Protein AF-0000000070115220 (afdb_homodimer)

InterPro domains:
  IPR010310 Type VII secretion system ESAT-6-like [PF06013] (5-89)
  IPR036689 ESAT-6-like superfamily [SSF140453] (6-96)

Secondary structure (DSSP, 8-state):
----PPPHHHHHHHHHHHHHHHHHHHHHHHHHHHHHHHHHTTTHHHHHHHHHHHHHHHHHHHHHHHHHHHHHHHHHHHHHHHHHHHHHHHHHHHHHHHHHHHHHHHHHH--/----PPPHHHHHHHHHHHHHHHHHHHHHHHHHHHHHHHHHTTTHHHHHHHHHHHHHHHHHHHHHHHHHHHHHHHHHHHHHHHHHHHHHHHHHHHHHHHHHHHHHHHHHH--

Organism: Actinoplanes teichomyceticus (NCBI:txid1867)

pLDDT: mean 79.65, std 17.36, range [30.67, 96.94]

Foldseek 3Di:
DPPPDQALVNLQVLLVVLVVVLVVLVVVLVVVLVVLVVVCVVVPCVVCVVVSVVVNVVSVVVSVVSNVVSNVSSVVSNVVSVVNVVVVVVVVVVVVVVVVVVVVVVVVVVD/DPPPDQALVNLQVLLVVLVVVLVVLVVVLVVVLVVLVVVCVVVPCVVCVVVSVVVNVVSVVVSVVSNVVSNVSSVVSNVVSVVNVVVVVVVVVVVVVVVVVVVVVVVVVVD

Sequence (222 aa):
MGQVHATQEQLNAMAQRCEDTGQHISRGMAQVLDRIQALGGGGFQGAANNALQDVSLQLNDGLSKIMNALAELGGKMTGAATRYGTQDEDAAQSIRTAATGDSSVVSILRGMGQVHATQEQLNAMAQRCEDTGQHISRGMAQVLDRIQALGGGGFQGAANNALQDVSLQLNDGLSKIMNALAELGGKMTGAATRYGTQDEDAAQSIRTAATGDSSVVSILRG

Radius of gyration: 30.81 Å; Cα contacts (8 Å, |Δi|>4): 180; chains: 2; bounding box: 33×125×62 Å

Solvent-accessible surface area (backbone atoms only — not comparable to full-atom values): 11067 Å² total; per-residue (Å²): 131,76,70,54,51,63,46,41,64,57,24,45,50,49,22,49,46,30,52,52,46,43,51,53,45,52,52,49,49,49,53,53,54,52,49,51,55,59,34,35,74,12,50,50,25,74,84,40,32,67,60,51,50,50,36,50,50,40,36,51,51,15,47,51,41,31,46,52,27,33,51,51,49,20,49,53,25,45,53,48,20,51,49,48,50,51,48,54,50,52,50,50,49,51,49,55,53,46,50,60,52,52,51,52,58,54,59,58,66,73,98,132,79,69,56,53,60,48,42,65,55,24,44,49,47,21,49,46,30,53,52,45,44,50,53,44,51,52,49,49,50,54,53,55,51,49,52,54,59,33,35,73,13,50,48,25,73,85,41,33,68,60,50,50,52,36,50,51,39,36,52,51,14,47,50,41,32,45,52,28,32,50,51,50,21,48,51,26,43,54,48,19,51,50,48,49,49,48,51,50,51,51,50,50,51,48,52,53,45,51,59,52,53,52,51,59,54,58,61,67,74,97

Structure (mmCIF, N/CA/C/O backbone):
data_AF-0000000070115220-model_v1
#
loop_
_entity.id
_entity.type
_entity.pdbx_description
1 polymer 'WXG100 family type VII secretion target'
#
loop_
_atom_site.group_PDB
_atom_site.id
_atom_site.type_symbol
_atom_site.label_atom_id
_atom_site.label_alt_id
_atom_site.label_comp_id
_atom_site.label_asym_id
_atom_site.label_entity_id
_atom_site.label_seq_id
_atom_site.pdbx_PDB_ins_code
_atom_site.Cartn_x
_atom_site.Cartn_y
_atom_site.Cartn_z
_atom_site.occupancy
_atom_site.B_iso_or_equiv
_atom_site.auth_seq_id
_atom_site.auth_comp_id
_atom_site.auth_asym_id
_atom_site.auth_atom_id
_atom_site.pdbx_PDB_model_num
ATOM 1 N N . MET A 1 1 ? -16.188 25.578 23.219 1 30.67 1 MET A N 1
ATOM 2 C CA . MET A 1 1 ? -15.141 24.562 23.109 1 30.67 1 MET A CA 1
ATOM 3 C C . MET A 1 1 ? -14.141 24.938 22.016 1 30.67 1 MET A C 1
ATOM 5 O O . MET A 1 1 ? -14.531 25.203 20.875 1 30.67 1 MET A O 1
ATOM 9 N N . GLY A 1 2 ? -13 25.5 22.281 1 38.09 2 GLY A N 1
ATOM 10 C CA . GLY A 1 2 ? -12.023 26.078 21.375 1 38.09 2 GLY A CA 1
ATOM 11 C C . GLY A 1 2 ? -11.539 25.109 20.312 1 38.09 2 GLY A C 1
ATOM 12 O O . GLY A 1 2 ? -11.602 23.891 20.5 1 38.09 2 GLY A O 1
ATOM 13 N N . GLN A 1 3 ? -11.734 25.328 19.078 1 45.19 3 GLN A N 1
ATOM 14 C CA . GLN A 1 3 ? -11.305 24.562 17.906 1 45.19 3 GLN A CA 1
ATOM 15 C C . GLN A 1 3 ? -9.914 23.969 18.125 1 45.19 3 GLN A C 1
ATOM 17 O O . GLN A 1 3 ? -8.938 24.719 18.297 1 45.19 3 GLN A O 1
ATOM 22 N N . VAL A 1 4 ? -9.742 23.031 18.953 1 50.91 4 VAL A N 1
ATOM 23 C CA . VAL A 1 4 ? -8.469 22.422 19.297 1 50.91 4 VAL A CA 1
ATOM 24 C C . VAL A 1 4 ? -7.684 22.094 18.031 1 50.91 4 VAL A C 1
ATOM 26 O O . VAL A 1 4 ? -8.172 21.375 17.156 1 50.91 4 VAL A O 1
ATOM 29 N N . HIS A 1 5 ? -6.895 23.047 17.469 1 61.31 5 HIS A N 1
ATOM 30 C CA . HIS A 1 5 ? -5.941 23.047 16.375 1 61.31 5 HIS A CA 1
ATOM 31 C C . HIS A 1 5 ? -4.918 21.922 16.547 1 61.31 5 HIS A C 1
ATOM 33 O O . HIS A 1 5 ? -4.562 21.562 17.672 1 61.31 5 HIS A O 1
ATOM 39 N N . ALA A 1 6 ? -4.738 21.203 15.531 1 74 6 ALA A N 1
ATOM 40 C CA . ALA A 1 6 ? -3.627 20.25 15.578 1 74 6 ALA A CA 1
ATOM 41 C C . ALA A 1 6 ? -2.352 20.922 16.078 1 74 6 ALA A C 1
ATOM 43 O O . ALA A 1 6 ? -2.098 22.094 15.758 1 74 6 ALA A O 1
ATOM 44 N N . THR A 1 7 ? -1.673 20.375 17.078 1 81.62 7 THR A N 1
ATOM 45 C CA . THR A 1 7 ? -0.397 20.906 17.547 1 81.62 7 THR A CA 1
ATOM 46 C C . THR A 1 7 ? 0.722 20.562 16.562 1 81.62 7 THR A C 1
ATOM 48 O O . THR A 1 7 ? 0.547 19.719 15.695 1 81.62 7 THR A O 1
ATOM 51 N N . GLN A 1 8 ? 1.721 21.328 16.688 1 87.06 8 GLN A N 1
ATOM 52 C CA . GLN A 1 8 ? 2.918 21.062 15.898 1 87.06 8 GLN A CA 1
ATOM 53 C C . GLN A 1 8 ? 3.373 19.625 16.047 1 87.06 8 GLN A C 1
ATOM 55 O O . GLN A 1 8 ? 3.768 18.984 15.078 1 87.06 8 GLN A O 1
ATOM 60 N N . GLU A 1 9 ?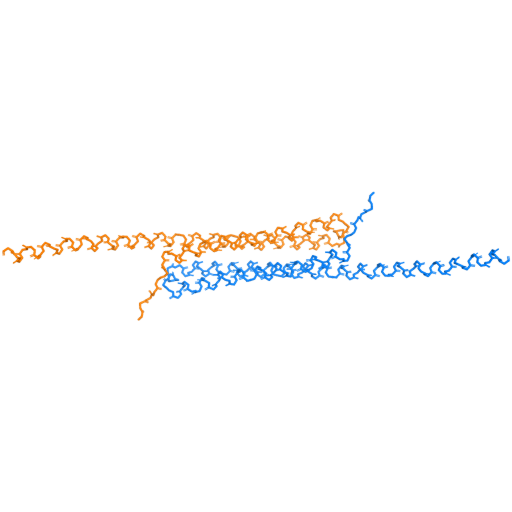 3.273 19.109 17.234 1 88.19 9 GLU A N 1
ATOM 61 C CA . GLU A 1 9 ? 3.711 17.75 17.547 1 88.19 9 GLU A CA 1
ATOM 62 C C . GLU A 1 9 ? 2.848 16.719 16.828 1 88.19 9 GLU A C 1
ATOM 64 O O . GLU A 1 9 ? 3.365 15.734 16.297 1 88.19 9 GLU A O 1
ATOM 69 N N . GLN A 1 10 ? 1.631 16.969 16.828 1 86.25 10 GLN A N 1
ATOM 70 C CA . GLN A 1 10 ? 0.701 16.062 16.172 1 86.25 10 GLN A CA 1
ATOM 71 C C . GLN A 1 10 ? 0.943 16.031 14.656 1 86.25 10 GLN A C 1
ATOM 73 O O . GLN A 1 10 ? 0.877 14.969 14.039 1 86.25 10 GLN A O 1
ATOM 78 N N . LEU A 1 11 ? 1.242 17.188 14.148 1 89.06 11 LEU A N 1
ATOM 79 C CA . LEU A 1 11 ? 1.491 17.297 12.719 1 89.06 11 LEU A CA 1
ATOM 80 C C . LEU A 1 11 ? 2.795 16.609 12.336 1 89.06 11 LEU A C 1
ATOM 82 O O . LEU A 1 11 ? 2.859 15.914 11.32 1 89.06 11 LEU A O 1
ATOM 86 N N . ASN A 1 12 ? 3.762 16.75 13.117 1 93.31 12 ASN A N 1
ATOM 87 C CA . ASN A 1 12 ? 5.035 16.078 12.883 1 93.31 12 ASN A CA 1
ATOM 88 C C . ASN A 1 12 ? 4.902 14.562 13.008 1 93.31 12 ASN A C 1
ATOM 90 O O . ASN A 1 12 ? 5.516 13.812 12.242 1 93.31 12 ASN A O 1
ATOM 94 N N . ALA A 1 13 ? 4.094 14.188 13.93 1 93.25 13 ALA A N 1
ATOM 95 C CA . ALA A 1 13 ? 3.865 12.758 14.109 1 93.25 13 ALA A CA 1
ATOM 96 C C . ALA A 1 13 ? 3.164 12.164 12.891 1 93.25 13 ALA A C 1
ATOM 98 O O . ALA A 1 13 ? 3.465 11.039 12.484 1 93.25 13 ALA A O 1
ATOM 99 N N . MET A 1 14 ? 2.246 12.891 12.406 1 93 14 MET A N 1
ATOM 100 C CA . MET A 1 14 ? 1.547 12.43 11.211 1 93 14 MET A CA 1
ATOM 101 C C . MET A 1 14 ? 2.502 12.336 10.023 1 93 14 MET A C 1
ATOM 103 O O . MET A 1 14 ? 2.43 11.391 9.234 1 93 14 MET A O 1
ATOM 107 N N . ALA A 1 15 ? 3.359 13.328 9.859 1 95.12 15 ALA A N 1
ATOM 108 C CA . ALA A 1 15 ? 4.344 13.297 8.781 1 95.12 15 ALA A CA 1
ATOM 109 C C . ALA A 1 15 ? 5.223 12.055 8.875 1 95.12 15 ALA A C 1
ATOM 111 O O . ALA A 1 15 ? 5.488 11.398 7.871 1 95.12 15 ALA A O 1
ATOM 112 N N . GLN A 1 16 ? 5.594 11.758 10.094 1 96.06 16 GLN A N 1
ATOM 113 C CA . GLN A 1 16 ? 6.418 10.578 10.32 1 96.06 16 GLN A CA 1
ATOM 114 C C . GLN A 1 16 ? 5.652 9.297 10.008 1 96.06 16 GLN A C 1
ATOM 116 O O . GLN A 1 16 ? 6.215 8.344 9.461 1 96.06 16 GLN A O 1
ATOM 121 N N . ARG A 1 17 ? 4.473 9.328 10.391 1 95.56 17 ARG A N 1
ATOM 122 C CA . ARG A 1 17 ? 3.633 8.172 10.117 1 95.56 17 ARG A CA 1
ATOM 123 C C . ARG A 1 17 ? 3.482 7.938 8.617 1 95.56 17 ARG A C 1
ATOM 125 O O . ARG A 1 17 ? 3.48 6.797 8.156 1 95.56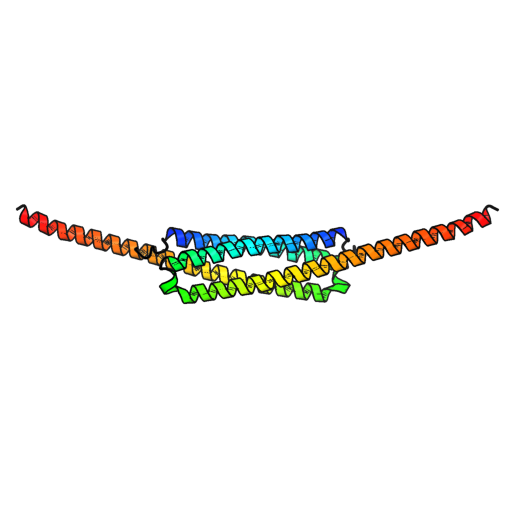 17 ARG A O 1
ATOM 132 N N . CYS A 1 18 ? 3.289 8.961 7.926 1 96.44 18 CYS A N 1
ATOM 133 C CA . CYS A 1 18 ? 3.203 8.844 6.473 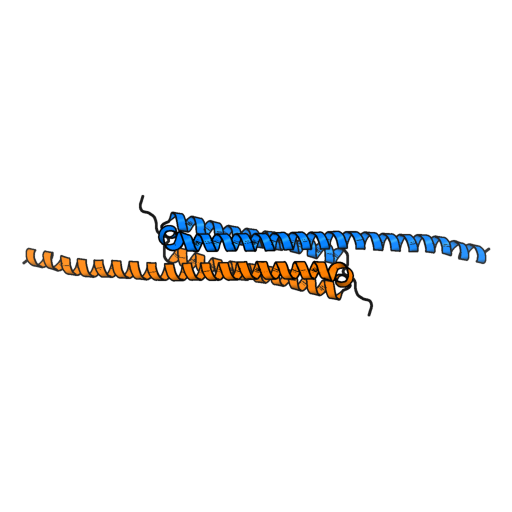1 96.44 18 CYS A CA 1
ATOM 134 C C . CYS A 1 18 ? 4.457 8.195 5.902 1 96.44 18 CYS A C 1
ATOM 136 O O . CYS A 1 18 ? 4.367 7.305 5.055 1 96.44 18 CYS A O 1
ATOM 138 N N . GLU A 1 19 ? 5.578 8.625 6.375 1 96.38 19 GLU A N 1
ATOM 139 C CA . GLU A 1 19 ? 6.848 8.086 5.906 1 96.38 19 GLU A CA 1
ATOM 140 C C . GLU A 1 19 ? 6.977 6.602 6.258 1 96.38 19 GLU A C 1
ATOM 142 O O . GLU A 1 19 ? 7.34 5.789 5.406 1 96.38 19 GLU A O 1
ATOM 147 N N . ASP A 1 20 ? 6.641 6.297 7.488 1 96.88 20 ASP A N 1
ATOM 148 C CA . ASP A 1 20 ? 6.734 4.914 7.953 1 96.88 20 ASP A CA 1
ATOM 149 C C . ASP A 1 20 ? 5.801 4.004 7.156 1 96.88 20 ASP A C 1
ATOM 151 O O . ASP A 1 20 ? 6.199 2.92 6.727 1 96.88 20 ASP A O 1
ATOM 155 N N . THR A 1 21 ? 4.629 4.469 7.004 1 96.44 21 THR A N 1
ATOM 156 C CA . THR A 1 21 ? 3.641 3.701 6.258 1 96.44 21 THR A CA 1
ATOM 157 C C . THR A 1 21 ? 4.109 3.463 4.824 1 96.44 21 THR A C 1
ATOM 159 O O . THR A 1 21 ? 3.984 2.354 4.301 1 96.44 21 THR A O 1
ATOM 162 N N . GLY A 1 22 ? 4.645 4.492 4.195 1 96.88 22 GLY A N 1
ATOM 163 C CA . GLY A 1 22 ? 5.18 4.344 2.85 1 96.88 22 GLY A CA 1
ATOM 164 C C . GLY A 1 22 ? 6.262 3.289 2.75 1 96.88 22 GLY A C 1
ATOM 165 O O . GLY A 1 22 ? 6.27 2.488 1.812 1 96.88 22 GLY A O 1
ATOM 166 N N . GLN A 1 23 ? 7.129 3.283 3.717 1 95.94 23 GLN A N 1
ATOM 167 C CA . GLN A 1 23 ? 8.219 2.316 3.729 1 95.94 23 GLN A CA 1
ATOM 168 C C . GLN A 1 23 ? 7.695 0.893 3.891 1 95.94 23 GLN A C 1
ATOM 170 O O . GLN A 1 23 ? 8.172 -0.029 3.223 1 95.94 23 GLN A O 1
ATOM 175 N N . HIS A 1 24 ? 6.781 0.814 4.789 1 95.06 24 HIS A N 1
ATOM 176 C CA . HIS A 1 24 ? 6.199 -0.501 5.027 1 95.06 24 HIS A CA 1
ATOM 177 C C . HIS A 1 24 ? 5.496 -1.027 3.781 1 95.06 24 HIS A C 1
ATOM 179 O O . HIS A 1 24 ? 5.66 -2.193 3.416 1 95.06 24 HIS A O 1
ATOM 185 N N . ILE A 1 25 ? 4.797 -0.211 3.139 1 96.06 25 ILE A N 1
ATOM 186 C CA . ILE A 1 25 ? 4.055 -0.608 1.947 1 96.06 25 ILE A CA 1
ATOM 187 C C . ILE A 1 25 ? 5.031 -0.968 0.828 1 96.06 25 ILE A C 1
ATOM 189 O O . ILE A 1 25 ? 4.848 -1.974 0.137 1 96.06 25 ILE A O 1
ATOM 193 N N . SER A 1 26 ? 6.008 -0.178 0.629 1 95.69 26 SER A N 1
ATOM 194 C CA . SER A 1 26 ? 7.008 -0.409 -0.408 1 95.69 26 SER A CA 1
ATOM 195 C C . SER A 1 26 ? 7.711 -1.747 -0.209 1 95.69 26 SER A C 1
ATOM 197 O O . SER A 1 26 ? 7.953 -2.479 -1.172 1 95.69 26 SER A O 1
ATOM 199 N N . ARG A 1 27 ? 8.039 -2.062 1.028 1 94.88 27 ARG A N 1
ATOM 200 C CA . ARG A 1 27 ? 8.711 -3.324 1.332 1 94.88 27 ARG A CA 1
ATOM 201 C C . ARG A 1 27 ? 7.801 -4.512 1.025 1 94.88 27 ARG A C 1
ATOM 203 O O . ARG A 1 27 ? 8.242 -5.5 0.44 1 94.88 27 ARG A O 1
ATOM 210 N N . GLY A 1 28 ? 6.562 -4.391 1.438 1 93.06 28 GLY A N 1
ATOM 211 C CA . GLY A 1 28 ? 5.617 -5.461 1.155 1 93.06 28 GLY A CA 1
ATOM 212 C C . GLY A 1 28 ? 5.406 -5.695 -0.329 1 93.06 28 GLY A C 1
ATOM 213 O O . GLY A 1 28 ? 5.371 -6.84 -0.783 1 93.06 28 GLY A O 1
ATOM 214 N N . MET A 1 29 ? 5.336 -4.684 -0.99 1 95.25 29 MET A N 1
ATOM 215 C CA . MET A 1 29 ? 5.117 -4.773 -2.432 1 95.25 29 MET A CA 1
ATOM 216 C C . MET A 1 29 ? 6.336 -5.359 -3.131 1 95.25 29 MET A C 1
ATOM 218 O O . MET A 1 29 ? 6.199 -6.168 -4.055 1 95.25 29 MET A O 1
ATOM 222 N N . ALA A 1 30 ? 7.496 -4.918 -2.701 1 94.06 30 ALA A N 1
ATOM 223 C CA . ALA A 1 30 ? 8.734 -5.441 -3.266 1 94.06 30 ALA A CA 1
ATOM 224 C C . ALA A 1 30 ? 8.812 -6.957 -3.1 1 94.06 30 ALA A C 1
ATOM 226 O O . ALA A 1 30 ? 9.242 -7.668 -4.012 1 94.06 30 ALA A O 1
ATOM 227 N N . GLN A 1 31 ? 8.375 -7.422 -1.997 1 93.69 31 GLN A N 1
ATOM 228 C CA . GLN A 1 31 ? 8.406 -8.852 -1.718 1 93.69 31 GLN A CA 1
ATOM 229 C C . GLN A 1 31 ? 7.469 -9.617 -2.652 1 93.69 31 GLN A C 1
ATOM 231 O O . GLN A 1 31 ? 7.812 -10.695 -3.137 1 93.69 31 GLN A O 1
ATOM 236 N N . VAL A 1 32 ? 6.32 -9.078 -2.916 1 94.56 32 VAL A N 1
ATOM 237 C CA . VAL A 1 32 ? 5.352 -9.711 -3.803 1 94.56 32 VAL A CA 1
ATOM 238 C C . VAL A 1 32 ? 5.895 -9.742 -5.23 1 94.56 32 VAL A C 1
ATOM 240 O O . VAL A 1 32 ? 5.871 -10.789 -5.883 1 94.56 32 VAL A O 1
ATOM 243 N N . LEU A 1 33 ? 6.434 -8.664 -5.648 1 92.12 33 LEU A N 1
ATOM 244 C CA . LEU A 1 33 ? 6.949 -8.555 -7.008 1 92.12 33 LEU A CA 1
ATOM 245 C C . LEU A 1 33 ? 8.148 -9.477 -7.207 1 92.12 33 LEU A C 1
ATOM 247 O O . LEU A 1 33 ? 8.297 -10.086 -8.266 1 92.12 33 LEU A O 1
ATOM 251 N N . ASP A 1 34 ? 9.008 -9.562 -6.234 1 91.12 34 ASP A N 1
ATOM 252 C CA . ASP A 1 34 ? 10.148 -10.469 -6.273 1 91.12 34 ASP A CA 1
ATOM 253 C C . ASP A 1 34 ? 9.695 -11.914 -6.426 1 91.12 34 ASP A C 1
ATOM 255 O O . ASP A 1 34 ? 10.312 -12.695 -7.156 1 91.12 34 ASP A O 1
ATOM 259 N N . ARG A 1 35 ? 8.648 -12.18 -5.723 1 88.12 35 ARG A N 1
ATOM 260 C CA . ARG A 1 35 ? 8.141 -13.547 -5.773 1 88.12 35 ARG A CA 1
ATOM 261 C C . ARG A 1 35 ? 7.512 -13.852 -7.129 1 88.12 35 ARG A C 1
ATOM 263 O O . ARG A 1 35 ? 7.605 -14.977 -7.625 1 88.12 35 ARG A O 1
ATOM 270 N N . ILE A 1 36 ? 6.855 -12.945 -7.688 1 86.5 36 ILE A N 1
ATOM 271 C CA . ILE A 1 36 ? 6.301 -13.109 -9.023 1 86.5 36 ILE A CA 1
ATOM 272 C C . ILE A 1 36 ? 7.422 -13.414 -10.016 1 86.5 36 ILE A C 1
ATOM 274 O O . ILE A 1 36 ? 7.289 -14.312 -10.852 1 86.5 36 ILE A O 1
ATOM 278 N N . GLN A 1 37 ? 8.492 -12.711 -9.922 1 83 37 GLN A N 1
ATOM 279 C CA . GLN A 1 37 ? 9.633 -12.891 -10.812 1 83 37 GLN A CA 1
ATOM 280 C C . GLN A 1 37 ? 10.281 -14.258 -10.617 1 83 37 GLN A C 1
ATOM 282 O O . GLN A 1 37 ? 10.695 -14.898 -11.578 1 83 37 GLN A O 1
ATOM 287 N N . ALA A 1 38 ? 10.328 -14.68 -9.422 1 81.62 38 ALA A N 1
ATOM 288 C CA . ALA A 1 38 ? 10.922 -15.969 -9.086 1 81.62 38 ALA A CA 1
ATOM 289 C C . ALA A 1 38 ? 10.102 -17.125 -9.648 1 81.62 38 ALA A C 1
ATOM 291 O O . ALA A 1 38 ? 10.656 -18.156 -10.047 1 81.62 38 ALA A O 1
ATOM 292 N N . LEU A 1 39 ? 8.781 -16.906 -9.711 1 76.69 39 LEU A N 1
ATOM 293 C CA . LEU A 1 39 ? 7.895 -17.922 -10.25 1 76.69 39 LEU A CA 1
ATOM 294 C C . LEU A 1 39 ? 7.98 -17.969 -11.773 1 76.69 39 LEU A C 1
ATOM 296 O O . LEU A 1 39 ? 7.793 -19.031 -12.383 1 76.69 39 LEU A O 1
ATOM 300 N N . GLY A 1 40 ? 8.023 -16.859 -12.438 1 69 40 GLY A N 1
ATOM 301 C CA . GLY A 1 40 ? 8.18 -16.812 -13.883 1 69 40 GLY A CA 1
ATOM 302 C C . GLY A 1 40 ? 9.391 -17.578 -14.383 1 69 40 GLY A C 1
ATOM 303 O O . GLY A 1 40 ? 9.352 -18.172 -15.461 1 69 40 GLY A O 1
ATOM 304 N N . GLY A 1 41 ? 10.453 -17.375 -13.797 1 60.94 41 GLY A N 1
ATOM 305 C CA . GLY A 1 41 ? 11.602 -18.172 -14.188 1 60.94 41 GLY A CA 1
ATOM 306 C C . GLY A 1 41 ? 11.352 -19.672 -14.102 1 60.94 41 GLY A C 1
ATOM 307 O O . GLY A 1 41 ? 11.953 -20.453 -14.844 1 60.94 41 GLY A O 1
ATOM 308 N N . GLY A 1 42 ? 10.414 -20.078 -13.352 1 57.38 42 GLY A N 1
ATOM 309 C CA . GLY A 1 42 ? 10.188 -21.5 -13.125 1 57.38 42 GLY A CA 1
ATOM 310 C C . GLY A 1 42 ? 9.086 -22.078 -13.992 1 57.38 42 GLY A C 1
ATOM 311 O O . GLY A 1 42 ? 8.594 -23.172 -13.727 1 57.38 42 GLY A O 1
ATOM 312 N N . GLY A 1 43 ? 8.727 -21.625 -15.148 1 56.66 43 GLY A N 1
ATOM 313 C CA . GLY A 1 43 ? 7.758 -22.188 -16.078 1 56.66 43 GLY A CA 1
ATOM 314 C C . GLY A 1 43 ? 6.379 -21.562 -15.938 1 56.66 43 GLY A C 1
ATOM 315 O O . GLY A 1 43 ? 5.555 -21.656 -16.844 1 56.66 43 GLY A O 1
ATOM 316 N N . PHE A 1 44 ? 6.008 -21.234 -14.727 1 57.53 44 PHE A N 1
ATOM 317 C CA . PHE A 1 44 ? 4.676 -20.688 -14.492 1 57.53 44 PHE A CA 1
ATOM 318 C C . PHE A 1 44 ? 4.422 -19.484 -15.398 1 57.53 44 PHE A C 1
ATOM 320 O O . PHE A 1 44 ? 3.338 -19.344 -15.969 1 57.53 44 PHE A O 1
ATOM 327 N N . GLN A 1 45 ? 5.43 -18.672 -15.656 1 59.88 45 GLN A N 1
ATOM 328 C CA . GLN A 1 45 ? 5.27 -17.438 -16.406 1 59.88 45 GLN A CA 1
ATOM 329 C C . GLN A 1 45 ? 4.848 -17.719 -17.844 1 59.88 45 GLN A C 1
ATOM 331 O O . GLN A 1 45 ? 4.176 -16.906 -18.484 1 59.88 45 GLN A O 1
ATOM 336 N N . GLY A 1 46 ? 5.23 -18.859 -18.266 1 60.16 46 GLY A N 1
ATOM 337 C CA . GLY A 1 46 ? 4.859 -19.109 -19.641 1 60.16 46 GLY A CA 1
ATOM 338 C C . GLY A 1 46 ? 3.363 -19.047 -19.891 1 60.16 46 GLY A C 1
ATOM 339 O O . GLY A 1 46 ? 2.898 -18.375 -20.797 1 60.16 46 GLY A O 1
ATOM 340 N N . ALA A 1 47 ? 2.535 -19.688 -19.109 1 59.47 47 ALA A N 1
ATOM 341 C CA . ALA A 1 47 ? 1.094 -19.781 -19.328 1 59.47 47 ALA A CA 1
ATOM 342 C C . ALA A 1 47 ? 0.381 -18.562 -18.75 1 59.47 47 ALA A C 1
ATOM 344 O O . ALA A 1 47 ? -0.656 -18.141 -19.266 1 59.47 47 ALA A O 1
ATOM 345 N N . ALA A 1 48 ? 0.978 -17.953 -17.828 1 68.75 48 ALA A N 1
ATOM 346 C CA . ALA A 1 48 ? 0.275 -16.875 -17.141 1 68.75 48 ALA A CA 1
ATOM 347 C C . ALA A 1 48 ? 1.054 -15.57 -17.219 1 68.75 48 ALA A C 1
ATOM 349 O O . ALA A 1 48 ? 0.785 -14.625 -16.469 1 68.75 48 ALA A O 1
ATOM 350 N N . ASN A 1 49 ? 1.988 -15.57 -18.156 1 73.88 49 ASN A N 1
ATOM 351 C CA . ASN A 1 49 ? 2.947 -14.469 -18.219 1 73.88 49 ASN A CA 1
ATOM 352 C C . ASN A 1 49 ? 2.252 -13.125 -18.422 1 73.88 49 ASN A C 1
ATOM 354 O O . ASN A 1 49 ? 2.512 -12.164 -17.703 1 73.88 49 ASN A 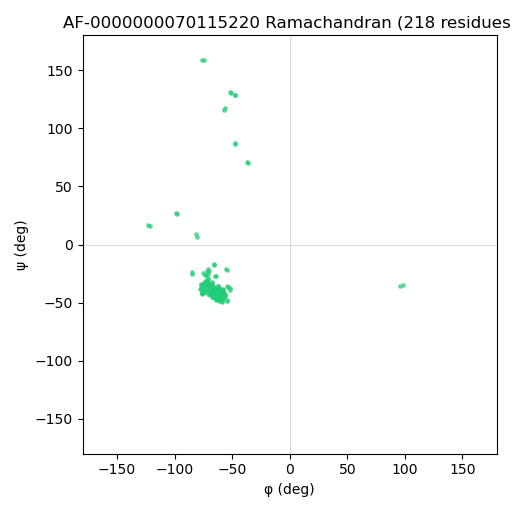O 1
ATOM 358 N N . ASN A 1 50 ? 1.342 -13.211 -19.281 1 78.19 50 ASN A N 1
ATOM 359 C CA . ASN A 1 50 ? 0.676 -11.953 -19.594 1 78.19 50 ASN A CA 1
ATOM 360 C C . ASN A 1 50 ? -0.139 -11.445 -18.406 1 78.19 50 ASN A C 1
ATOM 362 O O . ASN A 1 50 ? -0.119 -10.25 -18.109 1 78.19 50 ASN A O 1
ATOM 366 N N . ALA A 1 51 ? -0.75 -12.422 -17.75 1 78.94 51 ALA A N 1
ATOM 367 C CA . ALA A 1 51 ? -1.602 -12.055 -16.625 1 78.94 51 ALA A CA 1
ATOM 368 C C . ALA A 1 51 ? -0.766 -11.57 -15.445 1 78.94 51 ALA A C 1
ATOM 370 O O . ALA A 1 51 ? -1.133 -10.602 -14.773 1 78.94 51 ALA A O 1
ATOM 371 N N . LEU A 1 52 ? 0.355 -12.148 -15.305 1 85.06 52 LEU A N 1
ATOM 372 C CA . LEU A 1 52 ? 1.227 -11.781 -14.195 1 85.06 52 LEU A CA 1
ATOM 373 C C . LEU A 1 52 ? 1.881 -10.422 -14.438 1 85.06 52 LEU A C 1
ATOM 375 O O . LEU A 1 52 ? 2.062 -9.641 -13.508 1 85.06 52 LEU A O 1
ATOM 379 N N . GLN A 1 53 ? 2.145 -10.242 -15.711 1 84.69 53 GLN A N 1
ATOM 380 C CA . GLN A 1 53 ? 2.727 -8.953 -16.078 1 84.69 53 GLN A CA 1
ATOM 381 C C . GLN A 1 53 ? 1.73 -7.82 -15.852 1 84.69 53 GLN A C 1
ATOM 383 O O . GLN A 1 53 ? 2.098 -6.75 -15.359 1 84.69 53 GLN A O 1
ATOM 388 N N . ASP A 1 54 ? 0.562 -8.156 -16.25 1 89.56 54 ASP A N 1
ATOM 389 C CA . ASP A 1 54 ? -0.494 -7.164 -16.078 1 89.56 54 ASP A CA 1
ATOM 390 C C . ASP A 1 54 ? -0.693 -6.828 -14.594 1 89.56 54 ASP A C 1
ATOM 392 O O . ASP A 1 54 ? -0.765 -5.656 -14.227 1 89.56 54 ASP A O 1
ATOM 396 N N . VAL A 1 55 ? -0.708 -7.855 -13.82 1 91.81 55 VAL A N 1
ATOM 397 C CA . VAL A 1 55 ? -0.913 -7.664 -12.391 1 91.81 55 VAL A CA 1
ATOM 398 C C . VAL A 1 55 ? 0.265 -6.891 -11.797 1 91.81 55 VAL A C 1
ATOM 400 O O . VAL A 1 55 ? 0.078 -6.02 -10.945 1 91.81 55 VAL A O 1
ATOM 403 N N . SER A 1 56 ? 1.447 -7.215 -12.234 1 93 56 SER A N 1
ATOM 404 C CA . SER A 1 56 ? 2.639 -6.523 -11.75 1 93 56 SER A CA 1
ATOM 405 C C . SER A 1 56 ? 2.58 -5.031 -12.07 1 93 56 SER A C 1
ATOM 407 O O . SER A 1 56 ? 2.977 -4.199 -11.25 1 93 56 SER A O 1
ATOM 409 N N . LEU A 1 57 ? 2.057 -4.688 -13.242 1 93.38 57 LEU A N 1
ATOM 410 C CA . LEU A 1 57 ? 1.918 -3.293 -13.641 1 93.38 57 LEU A CA 1
ATOM 411 C C . LEU A 1 57 ? 0.916 -2.564 -12.75 1 93.38 57 LEU A C 1
ATOM 413 O O . LEU A 1 57 ? 1.149 -1.423 -12.352 1 93.38 57 LEU A O 1
ATOM 417 N N . GLN A 1 58 ? -0.124 -3.26 -12.484 1 93.69 58 GLN A N 1
ATOM 418 C CA . GLN A 1 58 ? -1.148 -2.668 -11.633 1 93.69 58 GLN A CA 1
ATOM 419 C C . GLN A 1 58 ? -0.623 -2.438 -10.219 1 93.69 58 GLN A C 1
ATOM 421 O O . GLN A 1 58 ? -0.921 -1.415 -9.594 1 93.69 58 GLN A O 1
ATOM 426 N N . LEU A 1 59 ? 0.137 -3.354 -9.734 1 95.56 59 LEU A N 1
ATOM 427 C CA . LEU A 1 59 ? 0.734 -3.225 -8.414 1 95.56 59 LEU A CA 1
ATOM 428 C C . LEU A 1 59 ? 1.688 -2.035 -8.359 1 95.56 59 LEU A C 1
ATOM 430 O O . LEU A 1 59 ? 1.636 -1.234 -7.422 1 95.56 59 LEU A O 1
ATOM 434 N N . ASN A 1 60 ? 2.455 -1.894 -9.367 1 95 60 ASN A N 1
ATOM 435 C CA . ASN A 1 60 ? 3.42 -0.8 -9.414 1 95 60 ASN A CA 1
ATOM 436 C C . ASN A 1 60 ? 2.725 0.555 -9.523 1 95 60 ASN A C 1
ATOM 438 O O . ASN A 1 60 ? 3.146 1.524 -8.891 1 95 60 ASN A O 1
ATOM 442 N N . ASP A 1 61 ? 1.716 0.563 -10.305 1 95.25 61 ASP A N 1
ATOM 443 C CA . ASP A 1 61 ? 0.944 1.791 -10.461 1 95.25 61 ASP A CA 1
ATOM 444 C C . ASP A 1 61 ? 0.294 2.207 -9.148 1 95.25 61 ASP A C 1
ATOM 446 O O . ASP A 1 61 ? 0.375 3.373 -8.75 1 95.25 61 ASP A O 1
ATOM 450 N N . GLY A 1 62 ? -0.351 1.2 -8.469 1 95.44 62 GLY A N 1
ATOM 451 C CA . GLY A 1 62 ? -0.948 1.476 -7.176 1 95.44 62 GLY A CA 1
ATOM 452 C C . GLY A 1 62 ? 0.062 1.928 -6.137 1 95.44 62 GLY A C 1
ATOM 453 O O . GLY A 1 62 ? -0.206 2.848 -5.359 1 95.44 62 GLY A O 1
ATOM 454 N N . LEU A 1 63 ? 1.152 1.338 -6.195 1 96 63 LEU A N 1
ATOM 455 C CA . LEU A 1 63 ? 2.221 1.7 -5.27 1 96 63 LEU A CA 1
ATOM 456 C C . LEU A 1 63 ? 2.676 3.137 -5.5 1 96 63 LEU A C 1
ATOM 458 O O . LEU A 1 63 ? 2.822 3.908 -4.551 1 96 63 LEU A O 1
ATOM 462 N N . SER A 1 64 ? 2.902 3.473 -6.75 1 96.25 64 SER A N 1
ATOM 463 C CA . SER A 1 64 ? 3.342 4.82 -7.098 1 96.25 64 SER A CA 1
ATOM 464 C C . SER A 1 64 ? 2.342 5.867 -6.621 1 96.25 64 SER A C 1
ATOM 466 O O . SER A 1 64 ? 2.732 6.895 -6.059 1 96.25 64 SER A O 1
ATOM 468 N N . LYS A 1 65 ? 1.137 5.652 -6.84 1 95.56 65 LYS A N 1
ATOM 469 C CA . LYS A 1 65 ? 0.087 6.574 -6.418 1 95.56 65 LYS A CA 1
ATOM 470 C C . LYS A 1 65 ? 0.091 6.758 -4.902 1 95.56 65 LYS A C 1
ATOM 472 O O . LYS A 1 65 ? 0.005 7.883 -4.41 1 95.56 65 LYS A O 1
ATOM 477 N N . ILE A 1 66 ? 0.194 5.652 -4.191 1 96.94 66 ILE A N 1
ATOM 478 C CA . ILE A 1 66 ? 0.165 5.695 -2.734 1 96.94 66 ILE A CA 1
ATOM 479 C C . ILE A 1 66 ? 1.4 6.426 -2.215 1 96.94 66 ILE A C 1
ATOM 481 O O . ILE A 1 66 ? 1.298 7.285 -1.336 1 96.94 66 ILE A O 1
ATOM 485 N N . MET A 1 67 ? 2.537 6.098 -2.779 1 96.81 67 MET A N 1
ATOM 486 C CA . MET A 1 67 ? 3.783 6.707 -2.328 1 96.81 67 MET A CA 1
ATOM 487 C C . MET A 1 67 ? 3.768 8.219 -2.566 1 96.81 67 MET A C 1
ATOM 489 O O . MET A 1 67 ? 4.203 8.984 -1.711 1 96.81 67 MET A O 1
ATOM 493 N N . ASN A 1 68 ? 3.303 8.625 -3.668 1 96.81 68 ASN A N 1
ATOM 494 C CA . ASN A 1 68 ? 3.199 10.039 -3.992 1 96.81 68 ASN A CA 1
ATOM 495 C C . ASN A 1 68 ? 2.238 10.758 -3.051 1 96.81 68 ASN A C 1
ATOM 497 O O . ASN A 1 68 ? 2.525 11.867 -2.588 1 96.81 68 ASN A O 1
ATOM 501 N N . ALA A 1 69 ? 1.093 10.125 -2.822 1 95.56 69 ALA A N 1
ATOM 502 C CA . ALA A 1 69 ? 0.088 10.711 -1.938 1 95.56 69 ALA A CA 1
ATOM 503 C C . ALA A 1 69 ? 0.612 10.82 -0.509 1 95.56 69 ALA A C 1
ATOM 505 O O . ALA A 1 69 ? 0.395 11.828 0.163 1 95.56 69 ALA A O 1
ATOM 506 N N . LEU A 1 70 ? 1.308 9.828 -0.043 1 96.75 70 LEU A N 1
ATOM 507 C CA . LEU A 1 70 ? 1.881 9.844 1.299 1 96.75 70 LEU A CA 1
ATOM 508 C C . LEU A 1 70 ? 2.955 10.922 1.419 1 96.75 70 LEU A C 1
ATOM 510 O O . LEU A 1 70 ? 3.047 11.602 2.443 1 96.75 70 LEU A O 1
ATOM 514 N N . ALA A 1 71 ? 3.748 11.031 0.341 1 95.94 71 ALA A N 1
ATOM 515 C CA . ALA A 1 71 ? 4.77 12.078 0.319 1 95.94 71 ALA A CA 1
ATOM 516 C C . ALA A 1 71 ? 4.133 13.469 0.363 1 95.94 71 ALA A C 1
ATOM 518 O O . ALA A 1 71 ? 4.598 14.352 1.09 1 95.94 71 ALA A O 1
ATOM 519 N N . GLU A 1 72 ? 3.121 13.664 -0.37 1 95.25 72 GLU A N 1
ATOM 520 C CA . GLU A 1 72 ? 2.387 14.922 -0.375 1 95.25 72 GLU A CA 1
ATOM 521 C C . GLU A 1 72 ? 1.793 15.219 1 1 95.25 72 GLU A C 1
ATOM 523 O O . GLU A 1 72 ? 1.918 16.344 1.506 1 95.25 72 GLU A O 1
ATOM 528 N N . LEU A 1 73 ? 1.191 14.242 1.579 1 94.25 73 LEU A N 1
ATOM 529 C CA . LEU A 1 73 ? 0.593 14.398 2.9 1 94.25 73 LEU A CA 1
ATOM 530 C C . LEU A 1 73 ? 1.653 14.75 3.939 1 94.25 73 LEU A C 1
ATOM 532 O O . LEU A 1 73 ? 1.468 15.672 4.734 1 94.25 73 LEU A O 1
ATOM 536 N N . GLY A 1 74 ? 2.734 13.977 3.887 1 94.94 74 GLY A N 1
ATOM 537 C CA . GLY A 1 74 ? 3.828 14.281 4.797 1 94.94 74 GLY A CA 1
ATOM 538 C C . GLY A 1 74 ? 4.34 15.703 4.664 1 94.94 74 GLY A C 1
ATOM 539 O O . GLY A 1 74 ? 4.586 16.375 5.664 1 94.94 74 GLY A O 1
ATOM 540 N N . GLY A 1 75 ? 4.492 16.172 3.455 1 93.94 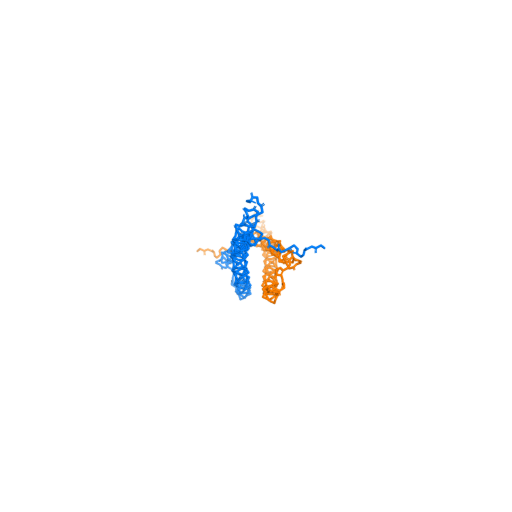75 GLY A N 1
ATOM 541 C CA . GLY A 1 75 ? 4.922 17.531 3.203 1 93.94 75 GLY A CA 1
ATOM 542 C C . GLY A 1 75 ? 3.947 18.562 3.719 1 93.94 75 GLY A C 1
ATOM 543 O O . GLY A 1 75 ? 4.355 19.578 4.309 1 93.94 75 GLY A O 1
ATOM 544 N N . LYS A 1 76 ? 2.748 18.312 3.51 1 90.38 76 LYS A N 1
ATOM 545 C CA . LYS A 1 76 ? 1.719 19.234 3.994 1 90.38 76 LYS A CA 1
ATOM 546 C C . LYS A 1 76 ? 1.717 19.297 5.52 1 90.38 76 LYS A C 1
ATOM 548 O O . LYS A 1 76 ? 1.561 20.375 6.098 1 90.38 76 LYS A O 1
ATOM 553 N N . MET A 1 77 ? 1.864 18.172 6.129 1 91.62 77 MET A N 1
ATOM 554 C CA . MET A 1 77 ? 1.911 18.125 7.586 1 91.62 77 MET A CA 1
ATOM 555 C C . MET A 1 77 ? 3.145 18.844 8.117 1 91.62 77 MET A C 1
ATOM 557 O O . MET A 1 77 ? 3.055 19.609 9.078 1 91.62 77 MET A O 1
ATOM 561 N N . THR A 1 78 ? 4.23 18.609 7.48 1 92.38 78 THR A N 1
ATOM 562 C CA . THR A 1 78 ? 5.473 19.266 7.879 1 92.38 78 THR A CA 1
ATOM 563 C C . THR A 1 78 ? 5.371 20.781 7.688 1 92.38 78 THR A C 1
ATOM 565 O O . THR A 1 78 ? 5.805 21.547 8.547 1 92.38 78 THR A O 1
ATOM 568 N N . GLY A 1 79 ? 4.848 21.234 6.578 1 89.06 79 GLY A N 1
ATOM 569 C CA . GLY A 1 79 ? 4.629 22.656 6.332 1 89.06 79 GLY A CA 1
ATOM 570 C C . GLY A 1 79 ? 3.689 23.297 7.336 1 89.06 79 GLY A C 1
ATOM 571 O O . GLY A 1 79 ? 3.951 24.391 7.824 1 89.06 79 GLY A O 1
ATOM 572 N N . ALA A 1 80 ? 2.688 22.609 7.664 1 84.81 80 ALA A N 1
ATOM 573 C CA . ALA A 1 80 ? 1.723 23.094 8.648 1 84.81 80 ALA A CA 1
ATOM 574 C C . ALA A 1 80 ? 2.346 23.172 10.039 1 84.81 80 ALA A C 1
ATOM 576 O O . ALA A 1 80 ? 2.107 24.125 10.789 1 84.81 80 ALA A O 1
ATOM 577 N N . ALA A 1 81 ? 3.086 22.141 10.32 1 87.44 81 ALA A N 1
ATOM 578 C CA . ALA A 1 81 ? 3.756 22.109 11.617 1 87.44 81 ALA A CA 1
ATOM 579 C C . ALA A 1 81 ? 4.711 23.297 11.766 1 87.44 81 ALA A C 1
ATOM 581 O O . ALA A 1 81 ? 4.789 23.906 12.828 1 87.44 81 ALA A O 1
ATOM 582 N N . THR A 1 82 ? 5.336 23.594 10.711 1 88.06 82 THR A N 1
ATOM 583 C CA . THR A 1 82 ? 6.27 24.719 10.711 1 88.06 82 THR A CA 1
ATOM 584 C C . THR A 1 82 ? 5.535 26.031 10.898 1 88.06 82 THR A C 1
ATOM 586 O O . THR A 1 82 ? 5.98 26.891 11.656 1 88.06 82 THR A O 1
ATOM 589 N N . ARG A 1 83 ? 4.461 26.203 10.281 1 82.31 83 ARG A N 1
ATOM 590 C CA . ARG A 1 83 ? 3.662 27.406 10.383 1 82.31 83 ARG A CA 1
ATOM 591 C C . ARG A 1 83 ? 3.088 27.578 11.789 1 82.31 83 ARG A C 1
ATOM 593 O O . ARG A 1 83 ? 3.084 28.672 12.336 1 82.31 83 ARG A O 1
ATOM 600 N N . TYR A 1 84 ? 2.635 26.5 12.352 1 78.94 84 TYR A N 1
ATOM 601 C CA . TYR A 1 84 ? 2.113 26.562 13.711 1 78.94 84 TYR A CA 1
ATOM 602 C C . TYR A 1 84 ? 3.221 26.875 14.711 1 78.94 84 TYR A C 1
ATOM 604 O O . TYR A 1 84 ? 2.996 27.609 15.68 1 78.94 84 TYR A O 1
ATOM 612 N N . GLY A 1 85 ? 4.297 26.297 14.445 1 78.88 85 GLY A N 1
ATOM 613 C CA . GLY A 1 85 ? 5.438 26.609 15.289 1 78.88 85 GLY A CA 1
ATOM 614 C C . GLY A 1 85 ? 5.852 28.062 15.227 1 78.88 85 GLY A C 1
ATOM 615 O O . GLY A 1 85 ? 6.133 28.672 16.25 1 78.88 85 GLY A O 1
ATOM 616 N N . THR A 1 86 ? 5.746 28.656 14.133 1 79.62 86 THR A N 1
ATOM 617 C CA . THR A 1 86 ? 6.133 30.047 13.93 1 79.62 86 THR A CA 1
ATOM 618 C C . THR A 1 86 ? 5.082 31 14.508 1 79.62 86 THR A C 1
ATOM 620 O O . THR A 1 86 ? 5.418 32.031 15.102 1 79.62 86 THR A O 1
ATOM 623 N N . GLN A 1 87 ? 3.84 30.578 14.422 1 73 87 GLN A N 1
ATOM 624 C CA . GLN A 1 87 ? 2.744 31.406 14.93 1 73 87 GLN A CA 1
ATOM 625 C C . GLN A 1 87 ? 2.764 31.453 16.453 1 73 87 GLN A C 1
ATOM 627 O O . GLN A 1 87 ? 2.535 32.5 17.047 1 73 87 GLN A O 1
ATOM 632 N N . ASP A 1 88 ? 2.986 30.359 17.016 1 73.06 88 ASP A N 1
ATOM 633 C CA . ASP A 1 88 ? 3.074 30.328 18.469 1 73.06 88 ASP A CA 1
ATOM 634 C C . ASP A 1 88 ? 4.246 31.172 18.969 1 73.06 88 ASP A C 1
ATOM 636 O O . ASP A 1 88 ? 4.129 31.859 19.984 1 73.06 88 ASP A O 1
ATOM 640 N N . GLU A 1 89 ? 5.293 31.031 18.219 1 71.38 89 GLU A N 1
ATOM 641 C CA . GLU A 1 89 ? 6.449 31.844 18.578 1 71.38 89 GLU A CA 1
ATOM 642 C C . GLU A 1 89 ? 6.148 33.312 18.406 1 71.38 89 GLU A C 1
ATOM 644 O O . GLU A 1 89 ? 6.531 34.125 19.25 1 71.38 89 GLU A O 1
ATOM 649 N N . ASP A 1 90 ? 5.426 33.719 17.391 1 71.06 90 ASP A N 1
ATOM 650 C CA . ASP A 1 90 ? 5.055 35.094 17.141 1 71.06 90 ASP A CA 1
ATOM 651 C C . ASP A 1 90 ? 4.094 35.625 18.219 1 71.06 90 ASP A C 1
ATOM 653 O O . ASP A 1 90 ? 4.211 36.75 18.672 1 71.06 90 ASP A O 1
ATOM 657 N N . ALA A 1 91 ? 3.217 34.75 18.641 1 72 91 ALA A N 1
ATOM 658 C CA . ALA A 1 91 ? 2.266 35.094 19.688 1 72 91 ALA A CA 1
ATOM 659 C C . ALA A 1 91 ? 2.971 35.281 21.031 1 72 91 ALA A C 1
ATOM 661 O O . ALA A 1 91 ? 2.684 36.219 21.766 1 72 91 ALA A O 1
ATOM 662 N N . ALA A 1 92 ? 3.877 34.406 21.25 1 73.19 92 ALA A N 1
ATOM 663 C CA . ALA A 1 92 ? 4.641 34.5 22.5 1 73.19 92 ALA A CA 1
ATOM 664 C C . ALA A 1 92 ? 5.48 35.781 22.547 1 73.19 92 ALA A C 1
ATOM 666 O O . ALA A 1 92 ? 5.57 36.406 23.594 1 73.19 92 ALA A O 1
ATOM 667 N N . GLN A 1 93 ? 5.988 36.094 21.438 1 69.62 93 GLN A N 1
ATOM 668 C CA . GLN A 1 93 ? 6.797 37.281 21.359 1 69.62 93 GLN A CA 1
ATOM 669 C C . GLN A 1 93 ? 5.938 38.531 21.531 1 69.62 93 GLN A C 1
ATOM 671 O O . GLN A 1 93 ? 6.359 39.5 22.172 1 69.62 93 GLN A O 1
ATOM 676 N N . SER A 1 94 ? 4.742 38.5 21.031 1 73.38 94 SER A N 1
ATOM 677 C CA . SER A 1 94 ? 3.824 39.625 21.172 1 73.38 94 SER A CA 1
ATOM 678 C C . SER A 1 94 ? 3.393 39.812 22.625 1 73.38 94 SER A C 1
ATOM 680 O O . SER A 1 94 ? 3.258 40.938 23.094 1 73.38 94 SER A O 1
ATOM 682 N N . ILE A 1 95 ? 3.262 38.719 23.312 1 72 95 ILE A N 1
ATOM 683 C CA . ILE A 1 95 ? 2.85 38.75 24.703 1 72 95 ILE A CA 1
ATOM 684 C C . ILE A 1 95 ? 4.008 39.25 25.578 1 72 95 ILE A C 1
ATOM 686 O O . ILE A 1 95 ? 3.812 40.062 26.484 1 72 95 ILE A O 1
ATOM 690 N N . ARG A 1 96 ? 5.152 38.812 25.281 1 71.81 96 ARG A N 1
ATOM 691 C CA . ARG A 1 96 ? 6.324 39.25 26.016 1 71.81 96 ARG A CA 1
ATOM 692 C C . ARG A 1 96 ? 6.555 40.75 25.812 1 71.81 96 ARG A C 1
ATOM 694 O O . ARG A 1 96 ? 6.875 41.469 26.766 1 71.81 96 ARG A O 1
ATOM 701 N N . THR A 1 97 ? 6.309 41.188 24.531 1 70 97 THR A N 1
ATOM 702 C CA . THR A 1 97 ? 6.48 42.594 24.234 1 70 97 THR A CA 1
ATOM 703 C C . THR A 1 97 ? 5.367 43.438 24.859 1 70 97 THR A C 1
ATOM 705 O O . THR A 1 97 ? 5.613 44.531 25.359 1 70 97 THR A O 1
ATOM 708 N N . ALA A 1 98 ? 4.215 42.906 25 1 68.38 98 ALA A N 1
ATOM 709 C CA . ALA A 1 98 ? 3.09 43.594 25.641 1 68.38 98 ALA A CA 1
ATOM 710 C C . ALA A 1 98 ? 3.229 43.594 27.156 1 68.38 98 ALA A C 1
ATOM 712 O O . ALA A 1 98 ? 2.809 44.531 27.828 1 68.38 98 ALA A O 1
ATOM 713 N N . ALA A 1 99 ? 3.688 42.562 27.594 1 69.75 99 ALA A N 1
ATOM 714 C CA . ALA A 1 99 ? 3.891 42.5 29.031 1 69.75 99 ALA A CA 1
ATOM 715 C C . ALA A 1 99 ? 5.027 43.406 29.484 1 69.75 99 ALA A C 1
ATOM 717 O O . ALA A 1 99 ? 4.988 43.969 30.594 1 69.75 99 ALA A O 1
ATOM 718 N N . THR A 1 100 ? 5.949 43.438 28.625 1 62.69 100 THR A N 1
ATOM 719 C CA . THR A 1 100 ? 7.035 44.344 29 1 62.69 100 THR A CA 1
ATOM 720 C C . THR A 1 100 ? 6.613 45.812 28.828 1 62.69 100 THR A C 1
ATOM 722 O O . THR A 1 100 ? 7.156 46.688 29.484 1 62.69 100 THR A O 1
ATOM 725 N N . GLY A 1 101 ? 5.695 45.938 27.938 1 57.22 101 GLY A N 1
ATOM 726 C CA . GLY A 1 101 ? 5.184 47.312 27.797 1 57.22 101 GLY A CA 1
ATOM 727 C C . GLY A 1 101 ? 4.246 47.719 28.922 1 57.22 101 GLY A C 1
ATOM 728 O O . GLY A 1 101 ? 4.211 48.875 29.312 1 57.22 101 GLY A O 1
ATOM 729 N N . ASP A 1 102 ? 3.361 46.75 29.344 1 51.59 102 ASP A N 1
ATOM 730 C CA . ASP A 1 102 ? 2.443 47.062 30.438 1 51.59 102 ASP A CA 1
ATOM 731 C C . ASP A 1 102 ? 3.189 47.156 31.766 1 51.59 102 ASP A C 1
ATOM 733 O O . ASP A 1 102 ? 2.646 47.656 32.75 1 51.59 102 ASP A O 1
ATOM 737 N N . SER A 1 103 ? 4.301 46.625 31.922 1 52.44 103 SER A N 1
ATOM 738 C CA . SER A 1 103 ? 5.043 46.875 33.156 1 52.44 103 SER A CA 1
ATOM 739 C C . SER A 1 103 ? 5.449 48.344 33.25 1 52.44 103 SER A C 1
ATOM 741 O O . SER A 1 103 ? 5.863 48.812 34.312 1 52.44 103 SER A O 1
ATOM 743 N N . SER A 1 104 ? 5.43 49.031 32.25 1 50.66 104 SER A N 1
ATOM 744 C CA . SER A 1 104 ? 5.68 50.469 32.312 1 50.66 104 SER A CA 1
ATOM 745 C C . SER A 1 104 ? 4.512 51.219 32.938 1 50.66 104 SER A C 1
ATOM 747 O O . SER A 1 104 ? 4.703 52.219 33.594 1 50.66 104 SER A O 1
ATOM 749 N N . VAL A 1 105 ? 3.357 50.688 32.844 1 49.06 105 VAL A N 1
ATOM 750 C CA . VAL A 1 105 ? 2.23 51.344 33.5 1 49.06 105 VAL A CA 1
ATOM 751 C C . VAL A 1 105 ? 2.289 51.156 35 1 49.06 105 VAL A C 1
ATOM 753 O O . VAL A 1 105 ? 1.648 51.875 35.75 1 49.06 105 VAL A O 1
ATOM 756 N N . VAL A 1 106 ? 2.758 50.062 35.438 1 48.44 106 VAL A N 1
ATOM 757 C CA . VAL A 1 106 ? 2.812 49.844 36.875 1 48.44 106 VAL A CA 1
ATOM 758 C C . VAL A 1 106 ? 3.916 50.719 37.5 1 48.44 106 VAL A C 1
ATOM 760 O O . VAL A 1 106 ? 3.789 51.188 38.625 1 48.44 106 VAL A O 1
ATOM 763 N N . SER A 1 107 ? 4.957 50.969 36.781 1 50.47 107 SER A N 1
ATOM 764 C CA . SER A 1 107 ? 5.988 51.812 37.344 1 50.47 107 SER A CA 1
ATOM 765 C C . SER A 1 107 ? 5.523 53.281 37.438 1 50.47 107 SER A C 1
ATOM 767 O O . SER A 1 107 ? 6.195 54.125 38.031 1 50.47 107 SER A O 1
ATOM 769 N N . ILE A 1 108 ? 4.617 53.688 36.625 1 47.66 108 ILE A N 1
ATOM 770 C CA . ILE A 1 108 ? 4.172 55.062 36.719 1 47.66 108 ILE A CA 1
ATOM 771 C C . ILE A 1 108 ? 3.273 55.25 37.938 1 47.66 108 ILE A C 1
ATOM 773 O O . ILE A 1 108 ? 3.219 56.344 38.531 1 47.66 108 ILE A O 1
ATOM 777 N N . LEU A 1 109 ? 2.439 54.219 38.188 1 50.56 109 LEU A N 1
ATOM 778 C CA . LEU A 1 109 ? 1.574 54.469 39.312 1 50.56 109 LEU A CA 1
ATOM 779 C C . LEU A 1 109 ? 2.348 54.344 40.625 1 50.56 109 LEU A C 1
ATOM 781 O O . LEU A 1 109 ? 1.92 54.844 41.656 1 50.56 109 LEU A O 1
ATOM 785 N N . ARG A 1 110 ? 3.367 53.406 40.625 1 47.38 110 ARG A N 1
ATOM 786 C CA . ARG A 1 110 ? 4.043 53.375 41.938 1 47.38 110 ARG A CA 1
ATOM 787 C C . ARG A 1 110 ? 5.062 54.531 42.031 1 47.38 110 ARG A C 1
ATOM 789 O O . ARG A 1 110 ? 5.668 54.719 43.094 1 47.38 110 ARG A O 1
ATOM 796 N N . GLY A 1 111 ? 5.18 55.469 41.094 1 32.66 111 GLY A N 1
ATOM 797 C CA . GLY A 1 111 ? 5.906 56.656 41.531 1 32.66 111 GLY A CA 1
ATOM 798 C C . GLY A 1 111 ? 5.074 57.594 42.406 1 32.66 111 GLY A C 1
ATOM 799 O O . GLY A 1 111 ? 3.844 57.562 42.312 1 32.66 111 GLY A O 1
ATOM 800 N N . MET B 1 1 ? 18.812 -28.547 -17.844 1 30.77 1 MET B N 1
ATOM 801 C CA . MET B 1 1 ? 18.281 -28.094 -16.562 1 30.77 1 MET B CA 1
ATOM 802 C C . MET B 1 1 ? 16.766 -27.938 -16.609 1 30.77 1 MET B C 1
ATOM 804 O O . MET B 1 1 ? 16.234 -27.281 -17.5 1 30.77 1 MET B O 1
ATOM 808 N N . GLY B 1 2 ? 15.953 -28.859 -16.125 1 38.38 2 GLY B N 1
ATOM 809 C CA . GLY B 1 2 ? 14.508 -28.969 -16.25 1 38.38 2 GLY B CA 1
ATOM 810 C C . GLY B 1 2 ? 13.781 -27.734 -15.727 1 38.38 2 GLY B C 1
ATOM 811 O O . GLY B 1 2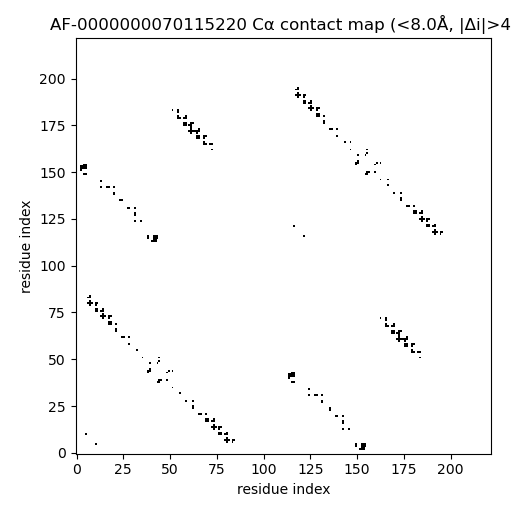 ? 14.289 -27.031 -14.859 1 38.38 2 GLY B O 1
ATOM 812 N N . GLN B 1 3 ? 13.102 -27 -16.5 1 45.53 3 GLN B N 1
ATOM 813 C CA . GLN B 1 3 ? 12.289 -25.828 -16.188 1 45.53 3 GLN B CA 1
ATOM 814 C C . GLN B 1 3 ? 11.578 -26 -14.852 1 45.53 3 GLN B C 1
ATOM 816 O O . GLN B 1 3 ? 10.773 -26.906 -14.68 1 45.53 3 GLN B O 1
ATOM 821 N N . VAL B 1 4 ? 12.25 -25.969 -13.773 1 50.84 4 VAL B N 1
ATOM 822 C CA . VAL B 1 4 ? 11.703 -26.172 -12.438 1 50.84 4 VAL B CA 1
ATOM 823 C C . VAL B 1 4 ? 10.438 -25.328 -12.258 1 50.84 4 VAL B C 1
ATOM 825 O O . VAL B 1 4 ? 10.461 -24.109 -12.453 1 50.84 4 VAL B O 1
ATOM 828 N N . HIS B 1 5 ? 9.258 -25.844 -12.633 1 61.22 5 HIS B N 1
ATOM 829 C CA . HIS B 1 5 ? 7.887 -25.375 -12.492 1 61.22 5 HIS B CA 1
ATOM 830 C C . HIS B 1 5 ? 7.578 -25 -11.039 1 61.22 5 HIS B C 1
ATOM 832 O O . HIS B 1 5 ? 8.117 -25.609 -10.117 1 61.22 5 HIS B O 1
ATOM 838 N N . ALA B 1 6 ? 7.027 -23.875 -10.867 1 74.25 6 ALA B N 1
ATOM 839 C CA . ALA B 1 6 ? 6.531 -23.578 -9.531 1 74.25 6 ALA B CA 1
ATOM 840 C C . ALA B 1 6 ? 5.711 -24.75 -8.977 1 74.25 6 ALA B C 1
ATOM 842 O O . ALA B 1 6 ? 4.984 -25.406 -9.719 1 74.25 6 ALA B O 1
ATOM 843 N N . THR B 1 7 ? 6.008 -25.219 -7.762 1 81.81 7 THR B N 1
ATOM 844 C CA . THR B 1 7 ? 5.219 -26.281 -7.121 1 81.81 7 THR B CA 1
ATOM 845 C C . THR B 1 7 ? 3.902 -25.719 -6.594 1 81.81 7 THR B C 1
ATOM 847 O O . THR B 1 7 ? 3.732 -24.5 -6.5 1 81.81 7 THR B O 1
ATOM 850 N N . GLN B 1 8 ? 3.025 -26.625 -6.43 1 87 8 GLN B N 1
ATOM 851 C CA . GLN B 1 8 ? 1.743 -26.266 -5.832 1 87 8 GLN B CA 1
ATOM 852 C C . GLN B 1 8 ? 1.938 -25.516 -4.523 1 87 8 GLN B C 1
ATOM 854 O O . GLN B 1 8 ? 1.23 -24.531 -4.25 1 87 8 GLN B O 1
ATOM 859 N N . GLU B 1 9 ? 2.904 -25.906 -3.77 1 88.19 9 GLU B N 1
ATOM 860 C CA . GLU B 1 9 ? 3.182 -25.312 -2.471 1 88.19 9 GLU B CA 1
ATOM 861 C C . GLU B 1 9 ? 3.66 -23.875 -2.621 1 88.19 9 GLU B C 1
ATOM 863 O O . GLU B 1 9 ? 3.25 -22.984 -1.861 1 88.19 9 GLU B O 1
ATOM 868 N N . GLN B 1 10 ? 4.469 -23.688 -3.547 1 86.19 10 GLN B N 1
ATOM 869 C CA . GLN B 1 10 ? 4.996 -22.344 -3.799 1 86.19 10 GLN B CA 1
ATOM 870 C C . GLN B 1 10 ? 3.891 -21.391 -4.242 1 86.19 10 GLN B C 1
ATOM 872 O O . GLN B 1 10 ? 3.863 -20.234 -3.836 1 86.19 10 GLN B O 1
ATOM 877 N N . LEU B 1 11 ? 3.002 -21.953 -5.031 1 89.12 11 LEU B N 1
ATOM 878 C CA . LEU B 1 11 ? 1.895 -21.141 -5.535 1 89.12 11 LEU B CA 1
ATOM 879 C C . LEU B 1 11 ? 0.92 -20.797 -4.414 1 89.12 11 LEU B C 1
ATOM 881 O O . LEU B 1 11 ? 0.444 -19.656 -4.332 1 89.12 11 LEU B O 1
ATOM 885 N N . ASN B 1 12 ? 0.674 -21.688 -3.578 1 93.38 12 ASN B N 1
ATOM 886 C CA . ASN B 1 12 ? -0.193 -21.453 -2.43 1 93.38 12 ASN B CA 1
ATOM 887 C C . ASN B 1 12 ? 0.427 -20.453 -1.459 1 93.38 12 ASN B C 1
ATOM 889 O O . ASN B 1 12 ? -0.274 -19.609 -0.895 1 93.38 12 ASN B O 1
ATOM 893 N N . ALA B 1 13 ? 1.694 -20.578 -1.334 1 93.31 13 ALA B N 1
ATOM 894 C CA . ALA B 1 13 ? 2.395 -19.641 -0.457 1 93.31 13 ALA B CA 1
ATOM 895 C C . ALA B 1 13 ? 2.312 -18.219 -0.999 1 93.31 13 ALA B C 1
ATOM 897 O O . ALA B 1 13 ? 2.174 -17.266 -0.231 1 93.31 13 ALA B O 1
ATOM 898 N N . MET B 1 14 ? 2.453 -18.125 -2.262 1 92.94 14 MET B N 1
ATOM 899 C CA . MET B 1 14 ? 2.346 -16.812 -2.887 1 92.94 14 MET B CA 1
ATOM 900 C C . MET B 1 14 ? 0.941 -16.234 -2.713 1 92.94 14 MET B C 1
ATOM 902 O O . MET B 1 14 ? 0.779 -15.047 -2.451 1 92.94 14 MET B O 1
ATOM 906 N N . ALA B 1 15 ? -0.079 -17.062 -2.898 1 95.19 15 ALA B N 1
ATOM 907 C CA . ALA B 1 15 ? -1.456 -16.609 -2.703 1 95.19 15 ALA B CA 1
ATOM 908 C C . ALA B 1 15 ? -1.665 -16.078 -1.289 1 95.19 15 ALA B C 1
ATOM 910 O O . ALA B 1 15 ? -2.293 -15.039 -1.099 1 95.19 15 ALA B O 1
ATOM 911 N N . GLN B 1 16 ? -1.078 -16.797 -0.356 1 96.06 16 GLN B N 1
ATOM 912 C CA . GLN B 1 16 ? -1.183 -16.375 1.038 1 96.06 16 GLN B CA 1
ATOM 913 C C . GLN B 1 16 ? -0.448 -15.062 1.275 1 96.06 16 GLN B C 1
ATOM 915 O O . GLN B 1 16 ? -0.917 -14.211 2.033 1 96.06 16 GLN B O 1
ATOM 920 N N . ARG B 1 17 ? 0.638 -14.984 0.671 1 95.5 17 ARG B N 1
ATOM 921 C CA . ARG B 1 17 ? 1.417 -13.758 0.8 1 95.5 17 ARG B CA 1
ATOM 922 C C . ARG B 1 17 ? 0.651 -12.562 0.244 1 95.5 17 ARG B C 1
ATOM 924 O O . ARG B 1 17 ? 0.7 -11.469 0.811 1 95.5 17 ARG B O 1
ATOM 931 N N . CYS B 1 18 ? 0.047 -12.758 -0.839 1 96.44 18 CYS B N 1
ATOM 932 C CA . CYS B 1 18 ? -0.767 -11.688 -1.413 1 96.44 18 CYS B CA 1
ATOM 933 C C . CYS B 1 18 ? -1.836 -11.234 -0.429 1 96.44 18 CYS B C 1
ATOM 935 O O . CYS B 1 18 ? -2.043 -10.031 -0.246 1 96.44 18 CYS B O 1
ATOM 937 N N . GLU B 1 19 ? -2.473 -12.164 0.182 1 96.44 19 GLU B N 1
ATOM 938 C CA . GLU B 1 19 ? -3.521 -11.859 1.148 1 96.44 19 GLU B CA 1
ATOM 939 C C . GLU B 1 19 ? -2.957 -11.109 2.354 1 96.44 19 GLU B C 1
ATOM 941 O O . GLU B 1 19 ? -3.512 -10.086 2.771 1 96.44 19 GLU B O 1
ATOM 946 N N . ASP B 1 20 ? -1.855 -11.602 2.859 1 96.88 20 ASP B N 1
ATOM 947 C CA . ASP B 1 20 ? -1.225 -10.992 4.023 1 96.88 20 ASP B CA 1
ATOM 948 C C . ASP B 1 20 ? -0.779 -9.562 3.717 1 96.88 20 ASP B C 1
ATOM 950 O O . ASP B 1 20 ? -1.017 -8.648 4.508 1 96.88 20 ASP B O 1
ATOM 954 N N . THR B 1 21 ? -0.164 -9.445 2.613 1 96.44 21 THR B N 1
ATOM 955 C CA . THR B 1 21 ? 0.309 -8.133 2.197 1 96.44 21 THR B CA 1
ATOM 956 C C . THR B 1 21 ? -0.856 -7.156 2.059 1 96.44 21 THR B C 1
ATOM 958 O O . THR B 1 21 ? -0.768 -6.008 2.5 1 96.44 21 THR B O 1
ATOM 961 N N . GLY B 1 22 ? -1.949 -7.594 1.455 1 96.94 22 GLY B N 1
ATOM 962 C CA . GLY B 1 22 ? -3.131 -6.758 1.332 1 96.94 22 GLY B CA 1
ATOM 963 C C . GLY B 1 22 ? -3.67 -6.281 2.67 1 96.94 22 GLY B C 1
ATOM 964 O O . GLY B 1 22 ? -4.027 -5.113 2.82 1 96.94 22 GLY B O 1
ATOM 965 N N . GLN B 1 23 ? -3.684 -7.18 3.611 1 95.94 23 GLN B N 1
ATOM 966 C CA . GLN B 1 23 ? -4.184 -6.848 4.941 1 95.94 23 GLN B CA 1
ATOM 967 C C . GLN B 1 23 ? -3.281 -5.82 5.625 1 95.94 23 GLN B C 1
ATOM 969 O O . GLN B 1 23 ? -3.771 -4.887 6.262 1 95.94 23 GLN B O 1
ATOM 974 N N . HIS B 1 24 ? -2.029 -6.082 5.477 1 95.12 24 HIS B N 1
ATOM 975 C CA . HIS B 1 24 ? -1.071 -5.164 6.082 1 95.12 24 HIS B CA 1
ATOM 976 C C . HIS B 1 24 ? -1.188 -3.768 5.48 1 95.12 24 HIS B C 1
ATOM 978 O O . HIS B 1 24 ? -1.184 -2.771 6.207 1 95.12 24 HIS B O 1
ATOM 984 N N . ILE B 1 25 ? -1.326 -3.713 4.238 1 96 25 ILE B N 1
ATOM 985 C CA . ILE B 1 25 ? -1.416 -2.432 3.549 1 96 25 ILE B CA 1
ATOM 986 C C . ILE B 1 25 ? -2.713 -1.726 3.938 1 96 25 ILE B C 1
ATOM 988 O O . ILE B 1 25 ? -2.717 -0.522 4.207 1 96 25 ILE B O 1
ATOM 992 N N . SER B 1 26 ? -3.785 -2.424 3.943 1 95.75 26 SER B N 1
ATOM 993 C CA . SER B 1 26 ? -5.086 -1.868 4.293 1 95.75 26 SER B CA 1
ATOM 994 C C . SER B 1 26 ? -5.082 -1.288 5.703 1 95.75 26 SER B C 1
ATOM 996 O O . SER B 1 26 ? -5.645 -0.218 5.945 1 95.75 26 SER B O 1
ATOM 998 N N . ARG B 1 27 ? -4.441 -1.98 6.625 1 95 27 ARG B N 1
ATOM 999 C CA . ARG B 1 27 ? -4.367 -1.512 8.008 1 95 27 ARG B CA 1
ATOM 1000 C C . ARG B 1 27 ? -3.557 -0.223 8.102 1 95 27 ARG B C 1
ATOM 1002 O O . ARG B 1 27 ? -3.953 0.715 8.797 1 95 27 ARG B O 1
ATOM 1009 N N . GLY B 1 28 ? -2.432 -0.213 7.418 1 93.12 28 GLY B N 1
ATOM 1010 C CA . GLY B 1 28 ? -1.613 0.988 7.418 1 93.12 28 GLY B CA 1
ATOM 1011 C C . GLY B 1 28 ? -2.32 2.193 6.828 1 93.12 28 GLY B C 1
ATOM 1012 O O . GLY B 1 28 ? -2.242 3.295 7.375 1 93.12 28 GLY B O 1
ATOM 1013 N N . MET B 1 29 ? -2.992 1.942 5.844 1 95.44 29 MET B N 1
ATOM 1014 C CA . MET B 1 29 ? -3.709 3.021 5.168 1 95.44 29 MET B CA 1
ATOM 1015 C C . MET B 1 29 ? -4.855 3.535 6.031 1 95.44 29 MET B C 1
ATOM 1017 O O . MET B 1 29 ? -5.098 4.742 6.098 1 95.44 29 MET B O 1
ATOM 1021 N N . ALA B 1 30 ? -5.547 2.615 6.645 1 94.31 30 ALA B N 1
ATOM 1022 C CA . ALA B 1 30 ? -6.645 2.99 7.535 1 94.31 30 ALA B CA 1
ATOM 1023 C C . ALA B 1 30 ? -6.152 3.904 8.656 1 94.31 30 ALA B C 1
ATOM 1025 O O . ALA B 1 30 ? -6.828 4.871 9.016 1 94.31 30 ALA B O 1
ATOM 1026 N N . GLN B 1 31 ? -5.004 3.629 9.141 1 93.88 31 GLN B N 1
ATOM 1027 C CA . GLN B 1 31 ? -4.43 4.426 10.219 1 93.88 31 GLN B CA 1
ATOM 1028 C C . GLN B 1 31 ? -4.117 5.844 9.75 1 93.88 31 GLN B C 1
ATOM 1030 O O . GLN B 1 31 ? -4.348 6.809 10.484 1 93.88 31 GLN B O 1
ATOM 1035 N N . VAL B 1 32 ? -3.613 5.973 8.57 1 94.69 32 VAL B N 1
ATOM 1036 C CA . VAL B 1 32 ? -3.281 7.277 8.008 1 94.69 32 VAL B CA 1
ATOM 1037 C C . VAL B 1 32 ? -4.559 8.086 7.785 1 94.69 32 VAL B C 1
ATOM 1039 O O . VAL B 1 32 ? -4.652 9.242 8.195 1 94.69 32 VAL B O 1
ATOM 1042 N N . LEU B 1 33 ? -5.527 7.465 7.238 1 92.31 33 LEU B N 1
ATOM 1043 C CA . LEU B 1 33 ? -6.789 8.133 6.926 1 92.31 33 LEU B CA 1
ATOM 1044 C C . LEU B 1 33 ? -7.512 8.555 8.203 1 92.31 33 LEU B C 1
ATOM 1046 O O . LEU B 1 33 ? -8.102 9.633 8.266 1 92.31 33 LEU B O 1
ATOM 1050 N N . ASP B 1 34 ? -7.492 7.715 9.188 1 91.25 34 ASP B N 1
ATOM 1051 C CA . ASP B 1 34 ? -8.078 8.031 10.492 1 91.25 34 ASP B CA 1
ATOM 1052 C C . ASP B 1 34 ? -7.418 9.266 11.102 1 91.25 34 ASP B C 1
ATOM 1054 O O . ASP B 1 34 ? -8.094 10.102 11.695 1 91.25 34 ASP B O 1
ATOM 1058 N N . ARG B 1 35 ? -6.148 9.297 10.906 1 88.25 35 ARG B N 1
ATOM 1059 C CA . ARG B 1 35 ? -5.414 10.422 11.477 1 88.25 35 ARG B CA 1
ATOM 1060 C C . ARG B 1 35 ? -5.715 11.711 10.719 1 88.25 35 ARG B C 1
ATOM 1062 O O . ARG B 1 35 ? -5.758 12.789 11.32 1 88.25 35 ARG B O 1
ATOM 1069 N N . ILE B 1 36 ? -5.855 11.641 9.484 1 86.69 36 ILE B N 1
ATOM 1070 C CA . ILE B 1 36 ? -6.246 12.797 8.695 1 86.69 36 ILE B CA 1
ATOM 1071 C C . ILE B 1 36 ? -7.586 13.336 9.195 1 86.69 36 ILE B C 1
ATOM 1073 O O . ILE B 1 36 ? -7.754 14.547 9.359 1 86.69 36 ILE B O 1
ATOM 1077 N N . GLN B 1 37 ? -8.508 12.484 9.438 1 83 37 GLN B N 1
ATOM 1078 C CA . GLN B 1 37 ? -9.836 12.859 9.906 1 83 37 GLN B CA 1
ATOM 1079 C C . GLN B 1 37 ? -9.773 13.484 11.297 1 83 37 GLN B C 1
ATOM 1081 O O . GLN B 1 37 ? -10.5 14.438 11.586 1 83 37 GLN B O 1
ATOM 1086 N N . ALA B 1 38 ? -8.93 12.977 12.094 1 81.56 38 ALA B N 1
ATOM 1087 C CA . ALA B 1 38 ? -8.773 13.469 13.461 1 81.56 38 ALA B CA 1
ATOM 1088 C C . ALA B 1 38 ? -8.195 14.883 13.469 1 81.56 38 ALA B C 1
ATOM 1090 O O . ALA B 1 38 ? -8.539 15.695 14.336 1 81.56 38 ALA B O 1
ATOM 1091 N N . LEU B 1 39 ? -7.344 15.141 12.477 1 76.69 39 LEU B N 1
ATOM 1092 C CA . LEU B 1 39 ? -6.738 16.469 12.367 1 76.69 39 LEU B CA 1
ATOM 1093 C C . LEU B 1 39 ? -7.738 17.469 11.812 1 76.69 39 LEU B C 1
ATOM 1095 O O . LEU B 1 39 ? -7.672 18.656 12.133 1 76.69 39 LEU B O 1
ATOM 1099 N N . GLY B 1 40 ? -8.5 17.125 10.828 1 68.94 40 GLY B N 1
ATOM 1100 C CA . GLY B 1 40 ? -9.523 18 10.281 1 68.94 40 GLY B CA 1
ATOM 1101 C C . GLY B 1 40 ? -10.5 18.5 11.336 1 68.94 40 GLY B C 1
ATOM 1102 O O . GLY B 1 40 ? -10.969 19.641 11.258 1 68.94 40 GLY B O 1
ATOM 1103 N N . GLY B 1 41 ? -10.984 17.656 12.102 1 60.84 41 GLY B N 1
ATOM 1104 C CA . GLY B 1 41 ? -11.836 18.125 13.188 1 60.84 41 GLY B CA 1
ATOM 1105 C C . GLY B 1 41 ? -11.18 19.172 14.062 1 60.84 41 GLY B C 1
ATOM 1106 O O . GLY B 1 41 ? -11.859 20.016 14.641 1 60.84 41 GLY B O 1
ATOM 1107 N N . GLY B 1 42 ? -9.906 19.234 14.078 1 56.72 42 GLY B N 1
ATOM 1108 C CA . GLY B 1 42 ? -9.195 20.125 14.984 1 56.72 42 GLY B CA 1
ATOM 1109 C C . GLY B 1 42 ? -8.766 21.422 14.328 1 56.72 42 GLY B C 1
ATOM 1110 O O . GLY B 1 42 ? -7.926 22.141 14.867 1 56.72 42 GLY B O 1
ATOM 1111 N N . GLY B 1 43 ? -9.32 21.984 13.328 1 56.22 43 GLY B N 1
ATOM 1112 C CA . GLY B 1 43 ? -9.023 23.281 12.719 1 56.22 43 GLY B CA 1
ATOM 1113 C C . GLY B 1 43 ? -8.141 23.172 11.492 1 56.22 43 GLY B C 1
ATOM 1114 O O . GLY B 1 43 ? -8.086 24.094 10.672 1 56.22 43 GLY B O 1
ATOM 1115 N N . PHE B 1 44 ? -7.234 22.234 11.523 1 56.88 44 PHE B N 1
ATOM 1116 C CA . PHE B 1 44 ? -6.297 22.094 10.414 1 56.88 44 PHE B CA 1
ATOM 1117 C C . PHE B 1 44 ? -7.043 21.953 9.094 1 56.88 44 PHE B C 1
ATOM 1119 O O . PHE B 1 44 ? -6.66 22.547 8.086 1 56.88 44 PHE B O 1
ATOM 1126 N N . GLN B 1 45 ? -8.18 21.281 9.086 1 59.5 45 GLN B N 1
ATOM 1127 C CA . GLN B 1 45 ? -8.914 21 7.863 1 59.5 45 GLN B CA 1
ATOM 1128 C C . GLN B 1 45 ? -9.414 22.281 7.207 1 59.5 45 GLN B C 1
ATOM 1130 O O . GLN B 1 45 ? -9.57 22.344 5.984 1 59.5 45 GLN B O 1
ATOM 1135 N N . GLY B 1 46 ? -9.602 23.219 8.047 1 59.75 46 GLY B N 1
ATOM 1136 C CA . GLY B 1 46 ? -10.109 24.422 7.418 1 59.75 46 GLY B CA 1
ATOM 1137 C C . GLY B 1 46 ? -9.195 24.969 6.336 1 59.75 46 GLY B C 1
ATOM 1138 O O . GLY B 1 46 ? -9.641 25.234 5.215 1 59.75 46 GLY B O 1
ATOM 1139 N N . ALA B 1 47 ? -7.91 25.141 6.547 1 58.91 47 ALA B N 1
ATOM 1140 C CA . ALA B 1 47 ? -6.988 25.766 5.602 1 58.91 47 ALA B CA 1
ATOM 1141 C C . ALA B 1 47 ? -6.473 24.75 4.59 1 58.91 47 ALA B C 1
ATOM 1143 O O . ALA B 1 47 ? -6.188 25.094 3.439 1 58.91 47 ALA B O 1
ATOM 1144 N N . ALA B 1 48 ? -6.48 23.547 4.965 1 67.94 48 ALA B N 1
ATOM 1145 C CA . ALA B 1 48 ? -5.855 22.547 4.098 1 67.94 48 ALA B CA 1
ATOM 1146 C C . ALA B 1 48 ? -6.859 21.469 3.693 1 67.94 48 ALA B C 1
ATOM 1148 O O . ALA B 1 48 ? -6.473 20.391 3.211 1 67.94 48 ALA B O 1
ATOM 1149 N N . ASN B 1 49 ? -8.125 21.812 3.902 1 73.5 49 ASN B N 1
ATOM 1150 C CA . ASN B 1 49 ? -9.172 20.812 3.76 1 73.5 49 ASN B CA 1
ATOM 1151 C C . ASN B 1 49 ? -9.203 20.219 2.354 1 73.5 49 ASN B C 1
ATOM 1153 O O . ASN B 1 49 ? -9.219 19 2.188 1 73.5 49 ASN B O 1
ATOM 1157 N N . ASN B 1 50 ? -9.055 21.125 1.484 1 77.81 50 ASN B N 1
ATOM 1158 C CA . ASN B 1 50 ? -9.141 20.641 0.107 1 77.81 50 ASN B CA 1
ATOM 1159 C C . ASN B 1 50 ? -7.961 19.75 -0.253 1 77.81 50 ASN B C 1
ATOM 1161 O O . ASN B 1 50 ? -8.133 18.719 -0.904 1 77.81 50 ASN B O 1
ATOM 1165 N N . ALA B 1 51 ? -6.82 20.188 0.277 1 79.06 51 ALA B N 1
ATOM 1166 C CA . ALA B 1 51 ? -5.609 19.422 -0.039 1 79.06 51 ALA B CA 1
ATOM 1167 C C . ALA B 1 51 ? -5.617 18.062 0.648 1 79.06 51 ALA B C 1
ATOM 1169 O O . ALA B 1 51 ? -5.215 17.062 0.055 1 79.06 51 ALA B O 1
ATOM 1170 N N . LEU B 1 52 ? -6.172 18.031 1.786 1 85.12 52 LEU B N 1
ATOM 1171 C CA . LEU B 1 52 ? -6.211 16.797 2.545 1 85.12 52 LEU B CA 1
ATOM 1172 C C . LEU B 1 52 ? -7.238 15.828 1.954 1 85.12 52 LEU B C 1
ATOM 1174 O O . LEU B 1 52 ? -7.016 14.617 1.934 1 85.12 52 LEU B O 1
ATOM 1178 N N . GLN B 1 53 ? -8.273 16.469 1.484 1 84.69 53 GLN B N 1
ATOM 1179 C CA . GLN B 1 53 ? -9.297 15.648 0.846 1 84.69 53 GLN B CA 1
ATOM 1180 C C . GLN B 1 53 ? -8.781 15.016 -0.44 1 84.69 53 GLN B C 1
ATOM 1182 O O . GLN B 1 53 ? -9.055 13.852 -0.718 1 84.69 53 GLN B O 1
ATOM 1187 N N . ASP B 1 54 ? -8.094 15.859 -1.106 1 89.5 54 ASP B N 1
ATOM 1188 C CA . ASP B 1 54 ? -7.508 15.375 -2.354 1 89.5 54 ASP B CA 1
ATOM 1189 C C . ASP B 1 54 ? -6.539 14.219 -2.096 1 89.5 54 ASP B C 1
ATOM 1191 O O . ASP B 1 54 ? -6.598 13.188 -2.766 1 89.5 54 ASP B O 1
ATOM 1195 N N . VAL B 1 55 ? -5.738 14.422 -1.112 1 92 55 VAL B N 1
ATOM 1196 C CA . VAL B 1 55 ? -4.746 13.406 -0.781 1 92 55 VAL B CA 1
ATOM 1197 C C . VAL B 1 55 ? -5.453 12.133 -0.312 1 92 55 VAL B C 1
ATOM 1199 O O . VAL B 1 55 ? -5.039 11.023 -0.659 1 92 55 VAL B O 1
ATOM 1202 N N . SER B 1 56 ? -6.484 12.297 0.463 1 93.12 56 SER B N 1
ATOM 1203 C CA . SER B 1 56 ? -7.246 11.148 0.947 1 93.12 56 SER B CA 1
ATOM 1204 C C . SER B 1 56 ? -7.836 10.352 -0.21 1 93.12 56 SER B C 1
ATOM 1206 O O . SER B 1 56 ? -7.855 9.117 -0.177 1 93.12 56 SER B O 1
ATOM 1208 N N . LEU B 1 57 ? -8.297 11.047 -1.242 1 93.44 57 LEU B N 1
ATOM 1209 C CA . LEU B 1 57 ? -8.859 10.398 -2.42 1 93.44 57 LEU B CA 1
ATOM 1210 C C . LEU B 1 57 ? -7.793 9.602 -3.164 1 93.44 57 LEU B C 1
ATOM 1212 O O . LEU B 1 57 ? -8.047 8.484 -3.613 1 93.44 57 LEU B O 1
ATOM 1216 N N . GLN B 1 58 ? -6.676 10.211 -3.24 1 93.81 58 GLN B N 1
ATOM 1217 C CA . GLN B 1 58 ? -5.574 9.539 -3.926 1 93.81 58 GLN B CA 1
ATOM 1218 C C . GLN B 1 58 ? -5.137 8.289 -3.17 1 93.81 58 GLN B C 1
ATOM 1220 O O . GLN B 1 58 ? -4.832 7.266 -3.781 1 93.81 58 GLN B O 1
ATOM 1225 N N . LEU B 1 59 ? -5.105 8.375 -1.889 1 95.69 59 LEU B N 1
ATOM 1226 C CA . LEU B 1 59 ? -4.742 7.23 -1.058 1 95.69 59 LEU B CA 1
ATOM 1227 C C . LEU B 1 59 ? -5.746 6.098 -1.228 1 95.69 59 LEU B C 1
ATOM 1229 O O . LEU B 1 59 ? -5.359 4.941 -1.41 1 95.69 59 LEU B O 1
ATOM 1233 N N . ASN B 1 60 ? -6.969 6.449 -1.252 1 95.12 60 ASN B N 1
ATOM 1234 C CA . ASN B 1 60 ? -8.016 5.441 -1.393 1 95.12 60 ASN B CA 1
ATOM 1235 C C . ASN B 1 60 ? -7.98 4.785 -2.77 1 95.12 60 ASN B C 1
ATOM 1237 O O . ASN B 1 60 ? -8.172 3.572 -2.889 1 95.12 60 ASN B O 1
ATOM 1241 N N . ASP B 1 61 ? -7.754 5.59 -3.729 1 95.38 61 ASP B N 1
ATOM 1242 C CA . ASP B 1 61 ? -7.66 5.082 -5.094 1 95.38 61 ASP B CA 1
ATOM 1243 C C . ASP B 1 61 ? -6.488 4.113 -5.238 1 95.38 61 ASP B C 1
ATOM 1245 O O . ASP B 1 61 ? -6.641 3.025 -5.797 1 95.38 61 ASP B O 1
ATOM 1249 N N . GLY B 1 62 ? -5.301 4.555 -4.695 1 95.56 62 GLY B N 1
ATOM 1250 C CA . GLY B 1 62 ? -4.137 3.68 -4.723 1 95.56 62 GLY B CA 1
ATOM 1251 C C . GLY B 1 62 ? -4.348 2.385 -3.963 1 95.56 62 GLY B C 1
ATOM 1252 O O . GLY B 1 62 ? -3.941 1.315 -4.426 1 95.56 62 GLY B O 1
ATOM 1253 N N . LEU B 1 63 ? -4.988 2.502 -2.91 1 96.06 63 LEU B N 1
ATOM 1254 C CA . LEU B 1 63 ? -5.281 1.322 -2.104 1 96.06 63 LEU B CA 1
ATOM 1255 C C . LEU B 1 63 ? -6.18 0.353 -2.863 1 96.06 63 LEU B C 1
ATOM 1257 O O . LEU B 1 63 ? -5.914 -0.852 -2.893 1 96.06 63 LEU B O 1
ATOM 1261 N N . SER B 1 64 ? -7.23 0.874 -3.461 1 96.31 64 SER B N 1
ATOM 1262 C CA . SER B 1 64 ? -8.164 0.044 -4.219 1 96.31 64 SER B CA 1
ATOM 1263 C C . SER B 1 64 ? -7.449 -0.699 -5.344 1 96.31 64 SER B C 1
ATOM 1265 O O . SER B 1 64 ? -7.68 -1.893 -5.551 1 96.31 64 SER B O 1
ATOM 1267 N N . LYS B 1 65 ? -6.66 -0.045 -6.039 1 95.62 65 LYS B N 1
ATOM 1268 C CA . LYS B 1 65 ? -5.91 -0.652 -7.137 1 95.62 65 LYS B CA 1
ATOM 1269 C C . LYS B 1 65 ? -5.02 -1.783 -6.633 1 95.62 65 LYS B C 1
ATOM 1271 O O . LYS B 1 65 ? -4.98 -2.861 -7.23 1 95.62 65 LYS B O 1
ATOM 1276 N N . ILE B 1 66 ? -4.32 -1.52 -5.551 1 96.94 66 ILE B N 1
ATOM 1277 C CA . ILE B 1 66 ? -3.4 -2.508 -5 1 96.94 66 ILE B CA 1
ATOM 1278 C C . ILE B 1 66 ? -4.184 -3.719 -4.5 1 96.94 66 ILE B C 1
ATOM 1280 O O . ILE B 1 66 ? -3.812 -4.863 -4.77 1 96.94 66 ILE B O 1
ATOM 1284 N N . MET B 1 67 ? -5.25 -3.459 -3.797 1 96.81 67 MET B N 1
ATOM 1285 C CA . MET B 1 67 ? -6.047 -4.547 -3.236 1 96.81 67 MET B CA 1
ATOM 1286 C C . MET B 1 67 ? -6.629 -5.422 -4.344 1 96.81 67 MET B C 1
ATOM 1288 O O . MET B 1 67 ? -6.637 -6.648 -4.23 1 96.81 67 MET B O 1
ATOM 1292 N N . ASN B 1 68 ? -7.109 -4.84 -5.355 1 96.81 68 ASN B N 1
ATOM 1293 C CA . ASN B 1 68 ? -7.656 -5.57 -6.492 1 96.81 68 ASN B CA 1
ATOM 1294 C C . ASN B 1 68 ? -6.582 -6.406 -7.188 1 96.81 68 ASN B C 1
ATOM 1296 O O . ASN B 1 68 ? -6.828 -7.559 -7.551 1 96.81 68 ASN B O 1
ATOM 1300 N N . ALA B 1 69 ? -5.43 -5.77 -7.395 1 95.62 69 ALA B N 1
ATOM 1301 C CA . ALA B 1 69 ? -4.324 -6.465 -8.047 1 95.62 69 ALA B CA 1
ATOM 1302 C C . ALA B 1 69 ? -3.84 -7.641 -7.211 1 95.62 69 ALA B C 1
ATOM 1304 O O . ALA B 1 69 ? -3.562 -8.719 -7.742 1 95.62 69 ALA B O 1
ATOM 1305 N N . LEU B 1 70 ? -3.746 -7.477 -5.926 1 96.75 70 LEU B N 1
ATOM 1306 C CA . LEU B 1 70 ? -3.322 -8.547 -5.031 1 96.75 70 LEU B CA 1
ATOM 1307 C C . LEU B 1 70 ? -4.34 -9.68 -5.02 1 96.75 70 LEU B C 1
ATOM 1309 O O . LEU B 1 70 ? -3.965 -10.859 -4.996 1 96.75 70 LEU B O 1
ATOM 1313 N N . ALA B 1 71 ? -5.629 -9.281 -5.031 1 96.06 71 ALA B N 1
ATOM 1314 C CA . ALA B 1 71 ? -6.688 -10.289 -5.094 1 96.06 71 ALA B CA 1
ATOM 1315 C C . ALA B 1 71 ? -6.613 -11.086 -6.391 1 96.06 71 ALA B C 1
ATOM 1317 O O . ALA B 1 71 ? -6.754 -12.312 -6.387 1 96.06 71 ALA B O 1
ATOM 1318 N N . GLU B 1 72 ? -6.414 -10.438 -7.457 1 95.31 72 GLU B N 1
ATOM 1319 C CA . GLU B 1 72 ? -6.258 -11.086 -8.758 1 95.31 72 GLU B CA 1
ATOM 1320 C C . GLU B 1 72 ? -5.059 -12.031 -8.766 1 95.31 72 GLU B C 1
ATOM 1322 O O . GLU B 1 72 ? -5.164 -13.172 -9.219 1 95.31 72 GLU B O 1
ATOM 1327 N N . LEU B 1 73 ? -3.959 -11.562 -8.258 1 94.25 73 LEU B N 1
ATOM 1328 C CA . LEU B 1 73 ? -2.746 -12.367 -8.195 1 94.25 73 LEU B CA 1
ATOM 1329 C C . LEU B 1 73 ? -2.963 -13.609 -7.336 1 94.25 73 LEU B C 1
ATOM 1331 O O . LEU B 1 73 ? -2.605 -14.719 -7.742 1 94.25 73 LEU B O 1
ATOM 1335 N N . GLY B 1 74 ? -3.535 -13.367 -6.168 1 94.94 74 GLY B N 1
ATOM 1336 C CA . GLY B 1 74 ? -3.842 -14.5 -5.309 1 94.94 74 GLY B CA 1
ATOM 1337 C C . GLY B 1 74 ? -4.715 -15.539 -5.984 1 94.94 74 GLY B C 1
ATOM 1338 O O . GLY B 1 74 ? -4.465 -16.734 -5.863 1 94.94 74 GLY B O 1
ATOM 1339 N N . GLY B 1 75 ? -5.734 -15.109 -6.691 1 94 75 GLY B N 1
ATOM 1340 C CA . GLY B 1 75 ? -6.605 -16.016 -7.43 1 94 75 GLY B CA 1
ATOM 1341 C C . GLY B 1 75 ? -5.887 -16.781 -8.516 1 94 75 GLY B C 1
ATOM 1342 O O . GLY B 1 75 ? -6.105 -17.984 -8.688 1 94 75 GLY B O 1
ATOM 1343 N N . LYS B 1 76 ? -5.09 -16.109 -9.203 1 90.44 76 LYS B N 1
ATOM 1344 C CA . LYS B 1 76 ? -4.312 -16.766 -10.25 1 90.44 76 LYS B CA 1
ATOM 1345 C C . LYS B 1 76 ? -3.377 -17.812 -9.672 1 90.44 76 LYS B C 1
ATOM 1347 O O . LYS B 1 76 ? -3.223 -18.906 -10.25 1 90.44 76 LYS B O 1
ATOM 1352 N N . MET B 1 77 ? -2.756 -17.484 -8.578 1 91.62 77 MET B N 1
ATOM 1353 C CA . MET B 1 77 ? -1.859 -18.422 -7.922 1 91.62 77 MET B CA 1
ATOM 1354 C C . MET B 1 77 ? -2.629 -19.641 -7.41 1 91.62 77 MET B C 1
ATOM 1356 O O . MET B 1 77 ? -2.188 -20.781 -7.582 1 91.62 77 MET B O 1
ATOM 1360 N N . THR B 1 78 ? -3.74 -19.375 -6.832 1 92.38 78 THR B N 1
ATOM 1361 C CA . THR B 1 78 ? -4.578 -20.453 -6.324 1 92.38 78 THR B CA 1
ATOM 1362 C C . THR B 1 78 ? -5.074 -21.344 -7.465 1 92.38 78 THR B C 1
ATOM 1364 O O . THR B 1 78 ? -5.066 -22.562 -7.355 1 92.38 78 THR B O 1
ATOM 1367 N N . GLY B 1 79 ? -5.531 -20.781 -8.555 1 89.12 79 GLY B N 1
ATOM 1368 C CA . GLY B 1 79 ? -5.945 -21.516 -9.734 1 89.12 79 GLY B CA 1
ATOM 1369 C C . GLY B 1 79 ? -4.828 -22.359 -10.336 1 89.12 79 GLY B C 1
ATOM 1370 O O . GLY B 1 79 ? -5.039 -23.516 -10.703 1 89.12 79 GLY B O 1
ATOM 1371 N N . ALA B 1 80 ? -3.701 -21.797 -10.375 1 85 80 ALA B N 1
ATOM 1372 C CA . ALA B 1 80 ? -2.533 -22.5 -10.906 1 85 80 ALA B CA 1
ATOM 1373 C C . ALA B 1 80 ? -2.131 -23.656 -9.992 1 85 80 ALA B C 1
ATOM 1375 O O . ALA B 1 80 ? -1.771 -24.734 -10.469 1 85 80 ALA B O 1
ATOM 1376 N N . ALA B 1 81 ? -2.178 -23.344 -8.734 1 87.38 81 ALA B N 1
ATOM 1377 C CA . ALA B 1 81 ? -1.839 -24.391 -7.766 1 87.38 81 ALA B CA 1
ATOM 1378 C C . ALA B 1 81 ? -2.783 -25.578 -7.891 1 87.38 81 ALA B C 1
ATOM 1380 O O . ALA B 1 81 ? -2.352 -26.734 -7.809 1 87.38 81 ALA B O 1
ATOM 1381 N N . THR B 1 82 ? -3.98 -25.266 -8.109 1 88.12 82 THR B N 1
ATOM 1382 C CA . THR B 1 82 ? -4.988 -26.312 -8.266 1 88.12 82 THR B CA 1
ATOM 1383 C C . THR B 1 82 ? -4.734 -27.141 -9.523 1 88.12 82 THR B C 1
ATOM 1385 O O . THR B 1 82 ? -4.836 -28.359 -9.508 1 88.12 82 THR B O 1
ATOM 1388 N N . ARG B 1 83 ? -4.402 -26.516 -10.57 1 82.19 83 ARG B N 1
ATOM 1389 C CA . ARG B 1 83 ? -4.125 -27.188 -11.836 1 82.19 83 ARG B CA 1
ATOM 1390 C C . ARG B 1 83 ? -2.881 -28.062 -11.734 1 82.19 83 ARG B C 1
ATOM 1392 O O . ARG B 1 83 ? -2.859 -29.188 -12.242 1 82.19 83 ARG B O 1
ATOM 1399 N N . TYR B 1 84 ? -1.871 -27.578 -11.07 1 78.94 84 TYR B N 1
ATOM 1400 C CA . TYR B 1 84 ? -0.658 -28.359 -10.883 1 78.94 84 TYR B CA 1
ATOM 1401 C C . TYR B 1 84 ? -0.927 -29.562 -9.992 1 78.94 84 TYR B C 1
ATOM 1403 O O . TYR B 1 84 ? -0.376 -30.656 -10.219 1 78.94 84 TYR B O 1
ATOM 1411 N N . GLY B 1 85 ? -1.694 -29.297 -9.031 1 79.25 85 GLY B N 1
ATOM 1412 C CA . GLY B 1 85 ? -2.078 -30.406 -8.172 1 79.25 85 GLY B CA 1
ATOM 1413 C C . GLY B 1 85 ? -2.852 -31.484 -8.898 1 79.25 85 GLY B C 1
ATOM 1414 O O . GLY B 1 85 ? -2.598 -32.688 -8.703 1 79.25 85 GLY B O 1
ATOM 1415 N N . THR B 1 86 ? -3.646 -31.141 -9.812 1 79.69 86 THR B N 1
ATOM 1416 C CA . THR B 1 86 ? -4.465 -32.094 -10.578 1 79.69 86 THR B CA 1
ATOM 1417 C C . THR B 1 86 ? -3.625 -32.812 -11.617 1 79.69 86 THR B C 1
ATOM 1419 O O . THR B 1 86 ? -3.801 -34 -11.844 1 79.69 86 THR B O 1
ATOM 1422 N N . GLN B 1 87 ? -2.662 -32.094 -12.164 1 73.31 87 GLN B N 1
ATOM 1423 C CA . GLN B 1 87 ? -1.796 -32.688 -13.18 1 73.31 87 GLN B CA 1
ATOM 1424 C C . GLN B 1 87 ? -0.872 -33.75 -12.578 1 73.31 87 GLN B C 1
ATOM 1426 O O . GLN B 1 87 ? -0.647 -34.812 -13.18 1 73.31 87 GLN B O 1
ATOM 1431 N N . ASP B 1 88 ? -0.351 -33.406 -11.484 1 73.19 88 ASP B N 1
ATOM 1432 C CA . ASP B 1 88 ? 0.504 -34.406 -10.812 1 73.19 88 ASP B CA 1
ATOM 1433 C C . ASP B 1 88 ? -0.283 -35.656 -10.43 1 73.19 88 ASP B C 1
ATOM 1435 O O . ASP B 1 88 ? 0.222 -36.75 -10.555 1 73.19 88 ASP B O 1
ATOM 1439 N N . GLU B 1 89 ? -1.479 -35.344 -9.992 1 71.31 89 GLU B N 1
ATOM 1440 C CA . GLU B 1 89 ? -2.334 -36.469 -9.656 1 71.31 89 GLU B CA 1
ATOM 1441 C C . GLU B 1 89 ? -2.66 -37.312 -10.898 1 71.31 89 GLU B C 1
ATOM 1443 O O . GLU B 1 89 ? -2.648 -38.531 -10.844 1 71.31 89 GLU B O 1
ATOM 1448 N N . ASP B 1 90 ? -2.891 -36.688 -12.039 1 71.38 90 AS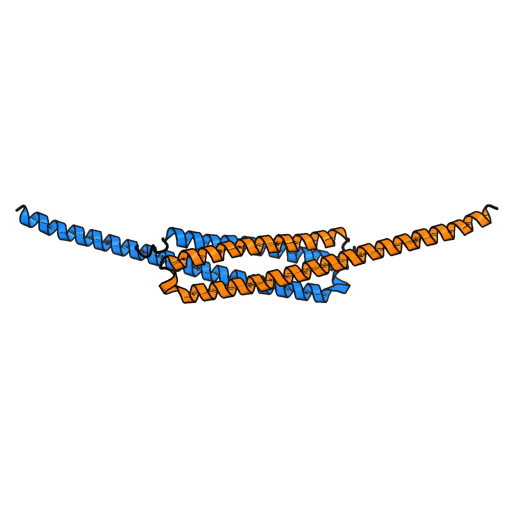P B N 1
ATOM 1449 C CA . ASP B 1 90 ? -3.189 -37.375 -13.289 1 71.38 90 ASP B CA 1
ATOM 1450 C C . ASP B 1 90 ? -1.979 -38.156 -13.789 1 71.38 90 ASP B C 1
ATOM 1452 O O . ASP B 1 90 ? -2.117 -39.25 -14.289 1 71.38 90 ASP B O 1
ATOM 1456 N N . ALA B 1 91 ? -0.819 -37.562 -13.586 1 71.5 91 ALA B N 1
ATOM 1457 C CA . ALA B 1 91 ? 0.416 -38.219 -13.992 1 71.5 91 ALA B CA 1
ATOM 1458 C C . ALA B 1 91 ? 0.689 -39.438 -13.125 1 71.5 91 ALA B C 1
ATOM 1460 O O . ALA B 1 91 ? 1.072 -40.5 -13.625 1 71.5 91 ALA B O 1
ATOM 1461 N N . ALA B 1 92 ? 0.441 -39.281 -11.891 1 72.88 92 ALA B N 1
ATOM 1462 C CA . ALA B 1 92 ? 0.642 -40.375 -10.961 1 72.88 92 ALA B CA 1
ATOM 1463 C C . ALA B 1 92 ? -0.319 -41.531 -11.25 1 72.88 92 ALA B C 1
ATOM 1465 O O . ALA B 1 92 ? 0.068 -42.688 -11.203 1 72.88 92 ALA B O 1
ATOM 1466 N N . GLN B 1 93 ? -1.5 -41.156 -11.602 1 70.06 93 GLN B N 1
ATOM 1467 C CA . GLN B 1 93 ? -2.502 -42.156 -11.93 1 70.06 93 GLN B CA 1
ATOM 1468 C C . GLN B 1 93 ? -2.148 -42.906 -13.219 1 70.06 93 GLN B C 1
ATOM 1470 O O . GLN B 1 93 ? -2.342 -44.125 -13.336 1 70.06 93 GLN B O 1
ATOM 1475 N N . SER B 1 94 ? -1.573 -42.188 -14.148 1 73.12 94 SER B N 1
ATOM 1476 C CA . SER B 1 94 ? -1.166 -42.781 -15.422 1 73.12 94 SER B CA 1
ATOM 1477 C C . SER B 1 94 ? -0.007 -43.75 -15.227 1 73.12 94 SER B C 1
ATOM 1479 O O . SER B 1 94 ? 0.041 -44.781 -15.867 1 73.12 94 SER B O 1
ATOM 1481 N N . ILE B 1 95 ? 0.837 -43.406 -14.312 1 71.81 95 ILE B N 1
ATOM 1482 C CA . ILE B 1 95 ? 2 -44.25 -14.023 1 71.81 95 ILE B CA 1
ATOM 1483 C C . ILE B 1 95 ? 1.563 -45.5 -13.266 1 71.81 95 ILE B C 1
ATOM 1485 O O . ILE B 1 95 ? 2.023 -46.594 -13.57 1 71.81 95 ILE B O 1
ATOM 1489 N N . ARG B 1 96 ? 0.689 -45.312 -12.367 1 71.75 96 ARG B N 1
ATOM 1490 C CA . ARG B 1 96 ? 0.171 -46.469 -11.633 1 71.75 96 ARG B CA 1
ATOM 1491 C C . ARG B 1 96 ? -0.566 -47.438 -12.562 1 71.75 96 ARG B C 1
ATOM 1493 O O . ARG B 1 96 ? -0.416 -48.656 -12.445 1 71.75 96 ARG B O 1
ATOM 1500 N N . THR B 1 97 ? -1.326 -46.812 -13.508 1 69.5 97 THR B N 1
ATOM 1501 C CA . THR B 1 97 ? -2.061 -47.625 -14.461 1 69.5 97 THR B CA 1
ATOM 1502 C C . THR B 1 97 ? -1.107 -48.281 -15.453 1 69.5 97 THR B C 1
ATOM 1504 O O . THR B 1 97 ? -1.295 -49.438 -15.82 1 69.5 97 THR B O 1
ATOM 1507 N N . ALA B 1 98 ? -0.02 -47.688 -15.766 1 68.44 98 ALA B N 1
ATOM 1508 C CA . ALA B 1 98 ? 0.981 -48.219 -16.672 1 68.44 98 ALA B CA 1
ATOM 1509 C C . ALA B 1 98 ? 1.835 -49.281 -15.969 1 68.44 98 ALA B C 1
ATOM 1511 O O . ALA B 1 98 ? 2.266 -50.25 -16.594 1 68.44 98 ALA B O 1
ATOM 1512 N N . ALA B 1 99 ? 2.076 -49 -14.828 1 68.81 99 ALA B N 1
ATOM 1513 C CA . ALA B 1 99 ? 2.865 -49.969 -14.055 1 68.81 99 ALA B CA 1
ATOM 1514 C C . ALA B 1 99 ? 2.062 -51.219 -13.758 1 68.81 99 ALA B C 1
ATOM 1516 O O . ALA B 1 99 ? 2.617 -52.312 -13.703 1 68.81 99 ALA B O 1
ATOM 1517 N N . THR B 1 100 ? 0.816 -50.938 -13.562 1 62.31 100 THR B N 1
ATOM 1518 C CA . THR B 1 100 ? -0.001 -52.125 -13.32 1 62.31 100 THR B CA 1
ATOM 1519 C C . THR B 1 100 ? -0.249 -52.875 -14.617 1 62.31 100 THR B C 1
ATOM 1521 O O . THR B 1 100 ? -0.487 -54.094 -14.602 1 62.31 100 THR B O 1
ATOM 1524 N N . GLY B 1 101 ? -0.164 -52.125 -15.648 1 57.44 101 GLY B N 1
ATOM 1525 C CA . GLY B 1 10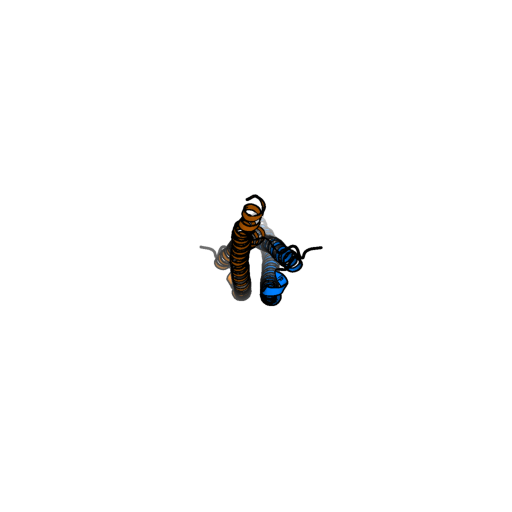1 ? -0.304 -52.781 -16.922 1 57.44 101 GLY B CA 1
ATOM 1526 C C . GLY B 1 101 ? 0.943 -53.562 -17.344 1 57.44 101 GLY B C 1
ATOM 1527 O O . GLY B 1 101 ? 0.854 -54.594 -17.969 1 57.44 101 GLY B O 1
ATOM 1528 N N . ASP B 1 102 ? 2.133 -52.906 -17.094 1 51.66 102 ASP B N 1
ATOM 1529 C CA . ASP B 1 102 ? 3.391 -53.562 -17.438 1 51.66 102 ASP B CA 1
ATOM 1530 C C . ASP B 1 102 ? 3.674 -54.75 -16.5 1 51.66 102 ASP B C 1
ATOM 1532 O O . ASP B 1 102 ? 4.477 -55.625 -16.828 1 51.66 102 ASP B O 1
ATOM 1536 N N . SER B 1 103 ? 3.137 -54.781 -15.367 1 52.44 103 SER B N 1
ATOM 1537 C CA . SER B 1 103 ? 3.312 -56 -14.555 1 52.44 103 SER B CA 1
ATOM 1538 C C . SER B 1 103 ? 2.627 -57.188 -15.18 1 52.44 103 SER B C 1
ATOM 1540 O O . SER B 1 103 ? 2.832 -58.344 -14.75 1 52.44 103 SER B O 1
ATOM 1542 N N . SER B 1 104 ? 1.79 -57 -16.031 1 51.25 104 SER B N 1
ATOM 1543 C CA . SER B 1 104 ? 1.176 -58.094 -16.766 1 51.25 104 SER B CA 1
ATOM 1544 C C . SER B 1 104 ? 2.156 -58.75 -17.75 1 51.25 104 SER B C 1
ATOM 1546 O O . SER B 1 104 ? 2.057 -59.938 -18.062 1 51.25 104 SER B O 1
ATOM 1548 N N . VAL B 1 105 ? 3.096 -57.969 -18.234 1 49.72 105 VAL B N 1
ATOM 1549 C CA . VAL B 1 105 ? 4.07 -58.562 -19.156 1 49.72 105 VAL B CA 1
ATOM 1550 C C . VAL B 1 105 ? 5.047 -59.438 -18.375 1 49.72 105 VAL B C 1
ATOM 1552 O O . VAL B 1 105 ? 5.715 -60.312 -18.953 1 49.72 105 VAL B O 1
ATOM 1555 N N . VAL B 1 106 ? 5.383 -59.125 -17.172 1 49.12 106 VAL B N 1
ATOM 1556 C CA . VAL B 1 106 ? 6.324 -59.938 -16.422 1 49.12 106 VAL B CA 1
ATOM 1557 C C . VAL B 1 106 ? 5.648 -61.25 -15.984 1 49.12 106 VAL B C 1
ATOM 1559 O O . VAL B 1 106 ? 6.293 -62.312 -15.914 1 49.12 106 VAL B O 1
ATOM 1562 N N . SER B 1 107 ? 4.367 -61.25 -15.734 1 50.97 107 SER B N 1
ATOM 1563 C CA . SER B 1 107 ? 3.721 -62.5 -15.367 1 50.97 107 SER B CA 1
ATOM 1564 C C . SER B 1 107 ? 3.617 -63.438 -16.562 1 50.97 107 SER B C 1
ATOM 1566 O O . SER B 1 107 ? 3.246 -64.625 -16.422 1 50.97 107 SER B O 1
ATOM 1568 N N . ILE B 1 108 ? 3.654 -62.938 -17.766 1 47.66 108 ILE B N 1
ATOM 1569 C CA . ILE B 1 108 ? 3.596 -63.875 -18.906 1 47.66 108 ILE B CA 1
ATOM 1570 C C . ILE B 1 108 ? 4.934 -64.562 -19.062 1 47.66 108 ILE B C 1
ATOM 1572 O O . ILE B 1 108 ? 5 -65.688 -19.641 1 47.66 108 ILE B O 1
ATOM 1576 N N . LEU B 1 109 ? 6.023 -63.812 -18.844 1 50.81 109 LEU B N 1
ATOM 1577 C CA . LEU B 1 109 ? 7.281 -64.5 -19.062 1 50.81 109 LEU B CA 1
ATOM 1578 C C . LEU B 1 109 ? 7.57 -65.5 -17.906 1 50.81 109 LEU B C 1
ATOM 1580 O O . LEU B 1 109 ? 8.344 -66.438 -18.047 1 50.81 109 LEU B O 1
ATOM 1584 N N . ARG B 1 110 ? 7.129 -65.062 -16.656 1 47.59 110 ARG B N 1
ATOM 1585 C CA . ARG B 1 110 ? 7.461 -66.062 -15.648 1 47.59 110 ARG B CA 1
ATOM 1586 C C . ARG B 1 110 ? 6.438 -67.188 -15.641 1 47.59 110 ARG B C 1
ATOM 1588 O O . ARG B 1 110 ? 6.594 -68.188 -14.906 1 47.59 110 ARG B O 1
ATOM 1595 N N . GLY B 1 111 ? 5.465 -67.375 -16.547 1 32.78 111 GLY B N 1
ATOM 1596 C CA . GLY B 1 111 ? 4.84 -68.688 -16.609 1 32.78 111 GLY B CA 1
ATOM 1597 C C . GLY B 1 111 ? 5.68 -69.688 -17.359 1 32.78 111 GLY B C 1
ATOM 1598 O O . GLY B 1 111 ? 6.508 -69.312 -18.188 1 32.78 111 GLY B O 1
#